Protein AF-A0A7V2TW57-F1 (afdb_monomer_lite)

Sequence (252 aa):
REHRLTWAKIQSACLDAAKNVLTVAGACAAAGVVVGSITMTGIGFKLFSLVMGFSGGVLLIALLFTMAAATIMGMGVPTTAAYIIVAITCAPMLIDFGVSPLGAHMFVFYFAILSAITPPVALAAFAASGLAKESPMKIGWTAVGLAASTYIVPFAFVYNAGLLGSGPLAQILQVTLTAVVGITAIAAAWTAFLFAPLGGTARALLAVGGLLVIVPEVYTDVMGLVLLGFVGWGNWRARRKALPPGAGASAG

Foldseek 3Di:
DVPDDDPVNVVVVVVVVVVVVVVLVVLVVVLVVVLVVCVVVVVLVVVLVVLCVVCVLPLVSSLVVLLVVLLVQLADDPLSSSLSVSLSRFLVSNVVSVFDSVLSSLLSSLSSVLSCLAPPRVVVLVVCCVVVVDDSVVSSVVSCLLCVLSNCVSVLVRQDVLCVVPDDPVSVVQLVVLLVQLSLLQNCLSVCDDLHRHDPVLSVLSNCLSNLSSRDDPVSVVVSVVSSVVSVVVRVVVNVVPDPPPPPPPPD

pLDDT: mean 84.47, std 10.01, range [37.72, 94.81]

Secondary structure (DSSP, 8-state):
-TT---HHHHHHHHHHHHHHHHHHHHHHHHHHHHHHHHHHHTHHHHHHHHHHHHHTT-HHHHHHHHHHHHHHHTTTS-HHHHHHHHHHHTHHHHHHTT--HHHHHHHHHHHHHHTTTSTTT-HHHHHHHHHHTS-HHHHHHHHHHHTGGGGTHHHHHHH-GGGGT-S-HHHHHHHHHHHHHHHHHHHHHHHTBSSSBPPHHHHHHHHHHHHHTTS--HHHHHHHHHHHHHHHHHHHHHHHHHS-TTTTS---

Structure (mmCIF, N/CA/C/O backbone):
data_AF-A0A7V2TW57-F1
#
_entry.id   AF-A0A7V2TW57-F1
#
loop_
_atom_site.group_PDB
_atom_site.id
_atom_site.type_symbol
_atom_site.label_atom_id
_atom_site.label_alt_id
_atom_site.label_comp_id
_atom_site.label_asym_id
_atom_site.label_entity_id
_atom_site.label_seq_id
_atom_site.pdbx_PDB_ins_code
_atom_site.Cartn_x
_atom_site.Cartn_y
_atom_site.Cartn_z
_atom_site.occupancy
_atom_site.B_iso_or_equiv
_atom_site.auth_seq_id
_atom_site.auth_comp_id
_atom_site.auth_asym_id
_atom_site.auth_atom_id
_atom_site.pdbx_PDB_model_num
ATOM 1 N N . ARG A 1 1 ? 25.795 -26.855 -11.778 1.00 52.94 1 ARG A N 1
ATOM 2 C CA . ARG A 1 1 ? 27.112 -26.291 -11.363 1.00 52.94 1 ARG A CA 1
ATOM 3 C C . ARG A 1 1 ? 27.122 -24.757 -11.379 1.00 52.94 1 ARG A C 1
ATOM 5 O O . ARG A 1 1 ? 27.830 -24.185 -10.563 1.00 52.94 1 ARG A O 1
ATOM 12 N N . GLU A 1 2 ? 26.316 -24.097 -12.213 1.00 58.59 2 GLU A N 1
ATOM 13 C CA . GLU A 1 2 ? 26.306 -22.630 -12.367 1.00 58.59 2 GLU A CA 1
ATOM 14 C C . GLU A 1 2 ? 25.708 -21.845 -11.186 1.00 58.59 2 GLU A C 1
ATOM 16 O O . GLU A 1 2 ? 26.105 -20.709 -10.961 1.00 58.59 2 GLU A O 1
ATOM 21 N N . HIS A 1 3 ? 24.854 -22.447 -10.354 1.00 68.62 3 HIS A N 1
ATOM 22 C CA . HIS A 1 3 ? 24.244 -21.771 -9.193 1.00 68.62 3 HIS A CA 1
ATOM 23 C C . HIS A 1 3 ? 25.032 -21.901 -7.875 1.00 68.62 3 HIS A C 1
ATOM 25 O O . HIS A 1 3 ? 24.528 -21.530 -6.820 1.00 68.62 3 HIS A O 1
ATOM 31 N N . ARG A 1 4 ? 26.264 -22.436 -7.890 1.00 80.12 4 ARG A N 1
ATOM 32 C CA . ARG A 1 4 ? 27.081 -22.526 -6.666 1.00 80.12 4 ARG A CA 1
ATOM 33 C C . ARG A 1 4 ? 27.678 -21.158 -6.319 1.00 80.12 4 ARG A C 1
ATOM 35 O O . ARG A 1 4 ? 28.318 -20.540 -7.170 1.00 80.12 4 ARG A O 1
ATOM 42 N N . LEU A 1 5 ? 27.483 -20.719 -5.074 1.00 80.94 5 LEU A N 1
ATOM 43 C CA . LEU A 1 5 ? 28.147 -19.556 -4.476 1.00 80.94 5 LEU A CA 1
ATOM 44 C C . LEU A 1 5 ? 29.636 -19.873 -4.283 1.00 80.94 5 LEU A C 1
ATOM 46 O O . LEU A 1 5 ? 30.048 -20.437 -3.275 1.00 80.94 5 LEU A O 1
ATOM 50 N N . THR A 1 6 ? 30.443 -19.568 -5.294 1.00 90.69 6 THR A N 1
ATOM 51 C CA . THR A 1 6 ? 31.906 -19.571 -5.199 1.00 90.69 6 THR A CA 1
ATOM 52 C C . THR A 1 6 ? 32.405 -18.272 -4.574 1.00 90.69 6 THR A C 1
ATOM 54 O O . THR A 1 6 ? 31.773 -17.227 -4.712 1.00 90.69 6 THR A O 1
ATOM 57 N N . TRP A 1 7 ? 33.582 -18.310 -3.944 1.00 89.88 7 TRP A N 1
ATOM 58 C CA . TRP A 1 7 ? 34.213 -17.134 -3.330 1.00 89.88 7 TRP A CA 1
ATOM 59 C C . TRP A 1 7 ? 34.331 -15.938 -4.291 1.00 89.88 7 TRP A C 1
ATOM 61 O O . TRP A 1 7 ? 33.990 -14.817 -3.931 1.00 89.88 7 TRP A O 1
ATOM 71 N N . ALA A 1 8 ? 34.683 -16.190 -5.555 1.00 88.00 8 ALA A N 1
ATOM 72 C CA . ALA A 1 8 ? 34.735 -15.158 -6.591 1.00 88.00 8 ALA A CA 1
ATOM 73 C C . ALA A 1 8 ? 33.372 -14.482 -6.853 1.00 88.00 8 ALA A C 1
ATOM 75 O O . ALA A 1 8 ? 33.321 -13.278 -7.089 1.00 88.00 8 ALA A O 1
ATOM 76 N N . LYS A 1 9 ? 32.259 -15.227 -6.766 1.00 88.50 9 LYS A N 1
ATOM 77 C CA . LYS A 1 9 ? 30.903 -14.669 -6.914 1.00 88.50 9 LYS A CA 1
ATOM 78 C C . LYS A 1 9 ? 30.471 -13.857 -5.697 1.00 88.50 9 LYS A C 1
ATOM 80 O O . LYS A 1 9 ? 29.730 -12.893 -5.840 1.00 88.50 9 LYS A O 1
ATOM 85 N N . ILE A 1 10 ? 30.931 -14.242 -4.507 1.00 90.75 10 ILE A N 1
ATOM 86 C CA . ILE A 1 10 ? 30.709 -13.461 -3.285 1.00 90.75 10 ILE A CA 1
ATOM 87 C C . ILE A 1 10 ? 31.451 -12.126 -3.399 1.00 90.75 10 ILE A C 1
ATOM 89 O O . ILE A 1 10 ? 30.855 -11.077 -3.178 1.00 90.75 10 ILE A O 1
ATOM 93 N N . GLN A 1 11 ? 32.714 -12.146 -3.835 1.00 91.81 11 GLN A N 1
ATOM 94 C CA . GLN A 1 11 ? 33.495 -10.927 -4.060 1.00 91.81 11 GLN A CA 1
ATOM 95 C C . GLN A 1 11 ? 32.860 -10.014 -5.119 1.00 91.81 11 GLN A C 1
ATOM 97 O O . GLN A 1 11 ? 32.745 -8.810 -4.886 1.00 91.81 11 GLN A O 1
ATOM 102 N N . SER A 1 12 ? 32.398 -10.563 -6.249 1.00 91.00 12 SER A N 1
ATOM 103 C CA . SER A 1 12 ? 31.707 -9.762 -7.269 1.00 91.00 12 SER A CA 1
ATOM 104 C C . SER A 1 12 ? 30.392 -9.180 -6.745 1.00 91.00 12 SER A C 1
ATOM 106 O O . SER A 1 12 ? 30.122 -8.004 -6.964 1.00 91.00 12 SER A O 1
ATOM 108 N N . ALA A 1 13 ? 29.613 -9.955 -5.984 1.00 90.69 13 ALA A N 1
ATOM 109 C CA . ALA A 1 13 ? 28.375 -9.473 -5.375 1.00 90.69 13 ALA A CA 1
ATOM 110 C C . ALA A 1 13 ? 28.621 -8.334 -4.370 1.00 90.69 13 ALA A C 1
ATOM 112 O O . ALA A 1 13 ? 27.868 -7.363 -4.357 1.00 90.69 13 ALA A O 1
ATOM 113 N N . CYS A 1 14 ? 29.689 -8.402 -3.564 1.00 91.94 14 CYS A N 1
ATOM 114 C CA . CYS A 1 14 ? 30.083 -7.301 -2.679 1.00 91.94 14 CYS A CA 1
ATOM 115 C C . CYS A 1 14 ? 30.466 -6.039 -3.464 1.00 91.94 14 CYS A C 1
ATOM 117 O O . CYS A 1 14 ? 30.097 -4.934 -3.066 1.00 91.94 14 CYS A O 1
ATOM 119 N N . LEU A 1 15 ? 31.176 -6.192 -4.586 1.00 93.12 15 LEU A N 1
ATOM 120 C CA . LEU A 1 15 ? 31.535 -5.069 -5.452 1.00 93.12 15 LEU A CA 1
ATOM 121 C C . LEU A 1 15 ? 30.285 -4.411 -6.060 1.00 93.12 15 LEU A C 1
ATOM 123 O O . LEU A 1 15 ? 30.176 -3.186 -6.081 1.00 93.12 15 LEU A O 1
ATOM 127 N N . ASP A 1 16 ? 29.328 -5.211 -6.524 1.00 89.94 16 ASP A N 1
ATOM 128 C CA . ASP A 1 16 ? 28.077 -4.705 -7.092 1.00 89.94 16 ASP A CA 1
ATOM 129 C C . ASP A 1 16 ? 27.186 -4.060 -6.023 1.00 89.94 16 ASP A C 1
ATOM 131 O O . ASP A 1 16 ? 26.596 -3.006 -6.264 1.00 89.94 16 ASP A O 1
ATOM 135 N N . ALA A 1 17 ? 27.157 -4.615 -4.808 1.00 88.31 17 ALA A N 1
ATOM 136 C CA . ALA A 1 17 ? 26.510 -3.979 -3.665 1.00 88.31 17 ALA A CA 1
ATOM 137 C C . ALA A 1 17 ? 27.129 -2.604 -3.363 1.00 88.31 17 ALA A C 1
ATOM 139 O O . ALA A 1 17 ? 26.393 -1.629 -3.220 1.00 88.31 17 ALA A O 1
ATOM 140 N N . ALA A 1 18 ? 28.463 -2.495 -3.343 1.00 90.56 18 ALA A N 1
ATOM 141 C CA . ALA A 1 18 ? 29.152 -1.222 -3.127 1.00 90.56 18 ALA A CA 1
ATOM 142 C C . ALA A 1 18 ? 28.801 -0.181 -4.207 1.00 90.56 18 ALA A C 1
ATOM 144 O O . ALA A 1 18 ? 28.556 0.980 -3.883 1.00 90.56 18 ALA A O 1
ATOM 145 N N . LYS A 1 19 ? 28.696 -0.593 -5.478 1.00 87.12 19 LYS A N 1
ATOM 146 C CA . LYS A 1 19 ? 28.258 0.293 -6.572 1.00 87.12 19 LYS A CA 1
ATOM 147 C C . LYS A 1 19 ? 26.808 0.750 -6.399 1.00 87.12 19 LYS A C 1
ATOM 149 O O . LYS A 1 19 ? 26.529 1.933 -6.559 1.00 87.12 19 LYS A O 1
ATOM 154 N N . ASN A 1 20 ? 25.901 -0.153 -6.026 1.00 82.94 20 ASN A N 1
ATOM 155 C CA . ASN A 1 20 ? 24.494 0.186 -5.796 1.00 82.94 20 ASN A CA 1
ATOM 156 C C . ASN A 1 20 ? 24.315 1.157 -4.617 1.00 82.94 20 ASN A C 1
ATOM 158 O O . ASN A 1 20 ? 23.454 2.037 -4.667 1.00 82.94 20 ASN A O 1
ATOM 162 N N . VAL A 1 21 ? 25.155 1.050 -3.580 1.00 89.06 21 VAL A N 1
ATOM 163 C CA . VAL A 1 21 ? 25.156 1.988 -2.445 1.00 89.06 21 VAL A CA 1
ATOM 164 C C . VAL A 1 21 ? 25.471 3.418 -2.890 1.00 89.06 21 VAL A C 1
ATOM 166 O O . VAL A 1 21 ? 24.874 4.345 -2.348 1.00 89.06 21 VAL A O 1
ATOM 169 N N . LEU A 1 22 ? 26.326 3.628 -3.898 1.00 87.56 22 LEU A N 1
ATOM 170 C CA . LEU A 1 22 ? 26.642 4.977 -4.394 1.00 87.56 22 LEU A CA 1
ATOM 171 C C . LEU A 1 22 ? 25.398 5.702 -4.929 1.00 87.56 22 LEU A C 1
ATOM 173 O O . LEU A 1 22 ? 25.223 6.893 -4.672 1.00 87.56 22 LEU A O 1
ATOM 177 N N . THR A 1 23 ? 24.499 4.987 -5.612 1.00 80.62 23 THR A N 1
ATOM 178 C CA . THR A 1 23 ? 23.224 5.551 -6.086 1.00 80.62 23 THR A CA 1
ATOM 179 C C . THR A 1 23 ? 22.336 5.985 -4.920 1.00 80.62 23 THR A C 1
ATOM 181 O O . THR A 1 23 ? 21.737 7.059 -4.965 1.00 80.62 23 THR A O 1
ATOM 184 N N . VAL A 1 24 ? 22.279 5.183 -3.852 1.00 82.25 24 VAL A N 1
ATOM 185 C CA . VAL A 1 24 ? 21.512 5.516 -2.641 1.00 82.25 24 VAL A CA 1
ATOM 186 C C . VAL A 1 24 ? 22.138 6.698 -1.905 1.00 82.25 24 VAL A C 1
ATOM 188 O O . VAL A 1 24 ? 21.426 7.619 -1.517 1.00 82.25 24 VAL A O 1
ATOM 191 N N . ALA A 1 25 ? 23.465 6.718 -1.768 1.00 86.81 25 ALA A N 1
ATOM 192 C CA . ALA A 1 25 ? 24.196 7.799 -1.115 1.00 86.81 25 ALA A CA 1
ATOM 193 C C . ALA A 1 25 ? 23.969 9.147 -1.817 1.00 86.81 25 ALA A C 1
ATOM 195 O O . ALA A 1 25 ? 23.687 10.142 -1.150 1.00 86.81 25 ALA A O 1
ATOM 196 N N . GLY A 1 26 ? 24.015 9.174 -3.154 1.00 84.88 26 GLY A N 1
ATOM 197 C CA . GLY A 1 26 ? 23.711 10.375 -3.936 1.00 84.88 26 GLY A CA 1
ATOM 198 C C . GLY A 1 26 ? 22.276 10.868 -3.731 1.00 84.88 26 GLY A C 1
ATOM 199 O O . GLY A 1 26 ? 22.059 12.061 -3.510 1.00 84.88 26 GLY A O 1
ATOM 200 N N . ALA A 1 27 ? 21.299 9.954 -3.726 1.00 81.62 27 ALA A N 1
ATOM 201 C CA . ALA A 1 27 ? 19.904 10.297 -3.455 1.00 81.62 27 ALA A CA 1
ATOM 202 C C . ALA A 1 27 ? 19.710 10.846 -2.029 1.00 81.62 27 ALA A C 1
ATOM 204 O O . ALA A 1 27 ? 19.046 11.866 -1.860 1.00 81.62 27 ALA A O 1
ATOM 205 N N . CYS A 1 28 ? 20.335 10.235 -1.016 1.00 82.62 28 CYS A N 1
ATOM 206 C CA . CYS A 1 28 ? 20.295 10.717 0.368 1.00 82.62 28 CYS A CA 1
ATOM 207 C C . CYS A 1 28 ? 20.951 12.100 0.528 1.00 82.62 28 CYS A C 1
ATOM 209 O O . CYS A 1 28 ? 20.423 12.945 1.250 1.00 82.62 28 CYS A O 1
ATOM 211 N N . ALA A 1 29 ? 22.070 12.356 -0.157 1.00 85.94 29 ALA A N 1
ATOM 212 C CA . ALA A 1 29 ? 22.740 13.656 -0.126 1.00 85.94 29 ALA A CA 1
ATOM 213 C C . ALA A 1 29 ? 21.852 14.766 -0.716 1.00 85.94 29 ALA A C 1
ATOM 215 O O . ALA A 1 29 ? 21.660 15.805 -0.085 1.00 85.94 29 ALA A O 1
ATOM 216 N N . ALA A 1 30 ? 21.247 14.523 -1.885 1.00 82.94 30 ALA A N 1
ATOM 217 C CA . ALA A 1 30 ? 20.290 15.452 -2.490 1.00 82.94 30 ALA A CA 1
ATOM 218 C C . ALA A 1 30 ? 19.049 15.653 -1.601 1.00 82.94 30 ALA A C 1
ATOM 220 O O . ALA A 1 30 ? 18.574 16.776 -1.424 1.00 82.94 30 ALA A O 1
ATOM 221 N N . ALA A 1 31 ? 18.560 14.577 -0.984 1.00 76.94 31 ALA A N 1
ATOM 222 C CA . ALA A 1 31 ? 17.420 14.618 -0.080 1.00 76.94 31 ALA A CA 1
ATOM 223 C C . ALA A 1 31 ? 17.669 15.483 1.156 1.00 76.94 31 ALA A C 1
ATOM 225 O O . ALA A 1 31 ? 16.782 16.237 1.543 1.00 76.94 31 ALA A O 1
ATOM 226 N N . GLY A 1 32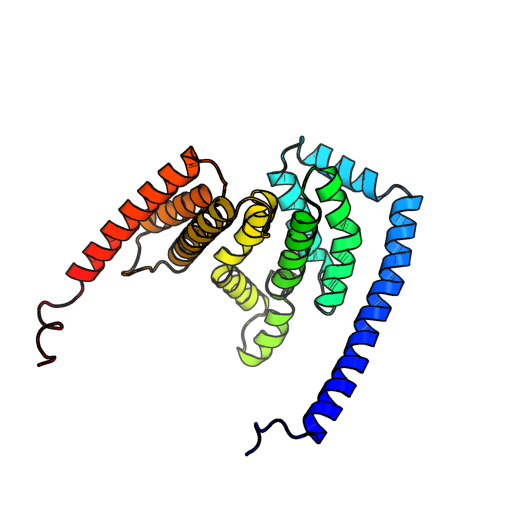 ? 18.872 15.443 1.736 1.00 79.44 32 GLY A N 1
ATOM 227 C CA . GLY A 1 32 ? 19.235 16.308 2.861 1.00 79.44 32 GLY A CA 1
ATOM 228 C C . GLY A 1 32 ? 19.099 17.799 2.532 1.00 79.44 32 GLY A C 1
ATOM 229 O O . GLY A 1 32 ? 18.560 18.559 3.336 1.00 79.44 32 GLY A O 1
ATOM 230 N N . VAL A 1 33 ? 19.504 18.212 1.325 1.00 86.12 33 VAL A N 1
ATOM 231 C CA . VAL A 1 33 ? 19.362 19.605 0.855 1.00 86.12 33 VAL A CA 1
ATOM 232 C C . VAL A 1 33 ? 17.890 19.991 0.705 1.00 86.12 33 VAL A C 1
ATOM 234 O O . VAL A 1 33 ? 17.487 21.085 1.109 1.00 86.12 33 VAL A O 1
ATOM 237 N N . VAL A 1 34 ? 17.071 19.089 0.159 1.00 80.44 34 VAL A N 1
ATOM 238 C CA . VAL A 1 34 ? 15.630 19.317 -0.011 1.00 80.44 34 VAL A CA 1
ATOM 239 C C . VAL A 1 34 ? 14.927 19.400 1.345 1.00 80.44 34 VAL A C 1
ATOM 241 O O . VAL A 1 34 ? 14.187 20.353 1.568 1.00 80.44 34 VAL A O 1
ATOM 244 N N . VAL A 1 35 ? 15.201 18.480 2.277 1.00 76.06 35 VAL A N 1
ATOM 245 C CA . VAL A 1 35 ? 14.659 18.521 3.650 1.00 76.06 35 VAL A CA 1
ATOM 246 C C . VAL A 1 35 ? 15.057 19.817 4.342 1.00 76.06 35 VAL A C 1
ATOM 248 O O . VAL A 1 35 ? 14.195 20.499 4.890 1.00 76.06 35 VAL A O 1
ATOM 251 N N . GLY A 1 36 ? 16.337 20.199 4.272 1.00 80.12 36 GLY A N 1
ATOM 252 C CA . GLY A 1 36 ? 16.816 21.458 4.840 1.00 80.12 36 GLY A CA 1
ATOM 253 C C . GLY A 1 36 ? 16.074 22.663 4.258 1.00 80.12 36 GLY A C 1
ATOM 254 O O . GLY A 1 36 ? 15.626 23.533 5.001 1.00 80.12 36 GLY A O 1
ATOM 255 N N . SER A 1 37 ? 15.851 22.676 2.942 1.00 82.75 37 SER A N 1
ATOM 256 C CA . SER A 1 37 ? 15.091 23.734 2.271 1.00 82.75 37 SER A CA 1
ATOM 257 C C . SER A 1 37 ? 13.620 23.754 2.700 1.00 82.75 37 SER A C 1
ATOM 259 O O . SER A 1 37 ? 13.090 24.824 2.989 1.00 82.75 37 SER A O 1
ATOM 261 N N . ILE A 1 38 ? 12.950 22.601 2.795 1.00 77.06 38 ILE A N 1
ATOM 262 C CA . ILE A 1 38 ? 11.547 22.488 3.234 1.00 77.06 38 ILE A CA 1
ATOM 263 C C . ILE A 1 38 ? 11.381 22.997 4.669 1.00 77.06 38 ILE A C 1
ATOM 265 O O . ILE A 1 38 ? 10.457 23.769 4.936 1.00 77.06 38 ILE A O 1
ATOM 269 N N . THR A 1 39 ? 12.286 22.607 5.567 1.00 76.38 39 THR A N 1
ATOM 270 C CA . THR A 1 39 ? 12.272 23.036 6.970 1.00 76.38 39 THR A CA 1
ATOM 271 C C . THR A 1 39 ? 12.503 24.541 7.088 1.00 76.38 39 THR A C 1
ATOM 273 O O . THR A 1 39 ? 11.743 25.219 7.774 1.00 76.38 39 THR A O 1
ATOM 276 N N . MET A 1 40 ? 13.488 25.092 6.370 1.00 83.69 40 MET A N 1
ATOM 277 C CA . MET A 1 40 ? 13.803 26.529 6.416 1.00 83.69 40 MET A CA 1
ATOM 278 C C . MET A 1 40 ? 12.728 27.408 5.759 1.00 83.69 40 MET A C 1
ATOM 280 O O . MET A 1 40 ? 12.504 28.534 6.192 1.00 83.69 40 MET A O 1
ATOM 284 N N . THR A 1 41 ? 12.058 26.916 4.714 1.00 85.25 41 THR A N 1
ATOM 285 C CA . THR A 1 41 ? 11.011 27.665 3.986 1.00 85.25 41 THR A CA 1
ATOM 286 C C . THR A 1 41 ? 9.613 27.510 4.589 1.00 85.25 41 THR A C 1
ATOM 288 O O . THR A 1 41 ? 8.696 28.238 4.201 1.00 85.25 41 THR A O 1
ATOM 291 N N . GLY A 1 42 ? 9.415 26.550 5.499 1.00 75.31 42 GLY A N 1
ATOM 292 C CA . GLY A 1 42 ? 8.106 26.231 6.076 1.00 75.31 42 GLY A CA 1
ATOM 293 C C . GLY A 1 42 ? 7.120 25.607 5.081 1.00 75.31 42 GLY A C 1
ATOM 294 O O . GLY A 1 42 ? 5.919 25.552 5.352 1.00 75.31 42 GLY A O 1
ATOM 295 N N . ILE A 1 43 ? 7.592 25.132 3.921 1.00 78.38 43 ILE A N 1
ATOM 296 C CA . ILE A 1 43 ? 6.735 24.506 2.900 1.00 78.38 43 ILE A CA 1
ATOM 297 C C . ILE A 1 43 ? 6.051 23.248 3.452 1.00 78.38 43 ILE A C 1
ATOM 299 O O . ILE A 1 43 ? 4.890 23.012 3.131 1.00 78.38 43 ILE A O 1
ATOM 303 N N . GLY A 1 44 ? 6.717 22.484 4.326 1.00 69.06 44 GLY A N 1
ATOM 304 C CA . GLY A 1 44 ? 6.136 21.291 4.955 1.00 69.06 44 GLY A CA 1
ATOM 305 C C . GLY A 1 44 ? 4.858 21.612 5.736 1.00 69.06 44 GLY A C 1
ATOM 306 O O . GLY A 1 44 ? 3.820 20.995 5.507 1.00 69.06 44 GLY A O 1
ATOM 307 N N . PHE A 1 45 ? 4.893 22.676 6.545 1.00 71.75 45 PHE A N 1
ATOM 308 C CA . PHE A 1 45 ? 3.725 23.162 7.283 1.00 71.75 45 PHE A CA 1
ATOM 309 C C . PHE A 1 45 ? 2.610 23.671 6.355 1.00 71.75 45 PHE A C 1
ATOM 311 O O . PHE A 1 45 ? 1.427 23.471 6.631 1.00 71.75 45 PHE A O 1
ATOM 318 N N . LYS A 1 46 ? 2.959 24.295 5.219 1.00 82.06 46 LYS A N 1
ATOM 319 C CA . LYS A 1 46 ? 1.970 24.716 4.210 1.00 82.06 46 LYS A CA 1
ATOM 320 C C . LYS A 1 46 ? 1.298 23.528 3.527 1.00 82.06 46 LYS A C 1
ATOM 322 O O . LYS A 1 46 ? 0.087 23.560 3.341 1.00 82.06 46 LYS A O 1
ATOM 327 N N . LEU A 1 47 ? 2.057 22.490 3.172 1.00 78.50 47 LEU A N 1
ATOM 328 C CA . LEU A 1 47 ? 1.514 21.257 2.597 1.00 78.50 47 LEU A CA 1
ATOM 329 C C . LEU A 1 47 ? 0.591 20.546 3.591 1.00 78.50 47 LEU A C 1
ATOM 331 O O . LEU A 1 47 ? -0.512 20.156 3.218 1.00 78.50 47 LEU A O 1
ATOM 335 N N . PHE A 1 48 ? 0.999 20.455 4.858 1.00 77.94 48 PHE A N 1
ATOM 336 C CA . PHE A 1 48 ? 0.151 19.966 5.943 1.00 77.94 48 PHE A CA 1
ATOM 337 C C . PHE A 1 48 ? -1.137 20.782 6.085 1.00 77.94 48 PHE A C 1
ATOM 339 O O . PHE A 1 48 ? -2.220 20.210 6.067 1.00 77.94 48 PHE A O 1
ATOM 346 N N . SER A 1 49 ? -1.040 22.113 6.141 1.00 81.06 49 SER A N 1
ATOM 347 C CA . SER A 1 49 ? -2.204 23.004 6.262 1.00 81.06 49 SER A CA 1
ATOM 348 C C . SER A 1 49 ? -3.153 22.883 5.069 1.00 81.06 49 SER A C 1
ATOM 350 O O . SER A 1 49 ? -4.369 22.916 5.234 1.00 81.06 49 SER A O 1
ATOM 352 N N . LEU A 1 50 ? -2.609 22.711 3.862 1.00 84.81 50 LEU A N 1
ATOM 353 C CA . LEU A 1 50 ? -3.382 22.511 2.642 1.00 84.81 50 LEU A CA 1
ATOM 354 C C . LEU A 1 50 ? -4.131 21.178 2.687 1.00 84.81 50 LEU A C 1
ATOM 356 O O . LEU A 1 50 ? -5.336 21.142 2.446 1.00 84.81 50 LEU A O 1
ATOM 360 N N . VAL A 1 51 ? -3.447 20.092 3.053 1.00 84.62 51 VAL A N 1
ATOM 361 C CA . VAL A 1 51 ? -4.080 18.777 3.196 1.00 84.62 51 VAL A CA 1
ATOM 36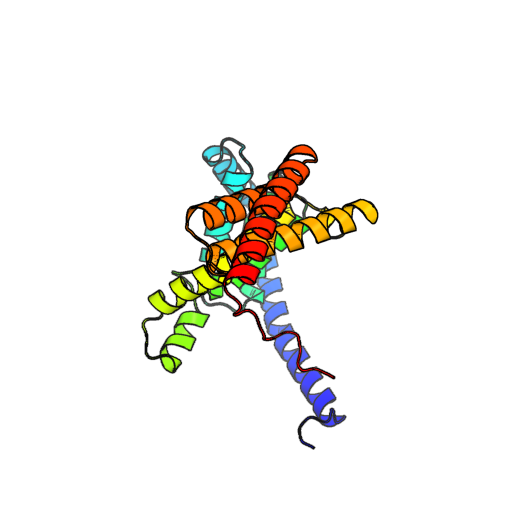2 C C . VAL A 1 51 ? -5.087 18.777 4.339 1.00 84.62 51 VAL A C 1
ATOM 364 O O . VAL A 1 51 ? -6.177 18.253 4.160 1.00 84.62 51 VAL A O 1
ATOM 367 N N . MET A 1 52 ? -4.799 19.406 5.477 1.00 83.25 52 MET A N 1
ATOM 368 C CA . MET A 1 52 ? -5.749 19.576 6.580 1.00 83.25 52 MET A CA 1
ATOM 369 C C . MET A 1 52 ? -6.987 20.365 6.142 1.00 83.25 52 MET A C 1
ATOM 371 O O . MET A 1 52 ? -8.106 19.934 6.413 1.00 83.25 52 MET A O 1
ATOM 375 N N . GLY A 1 53 ? -6.798 21.465 5.410 1.00 85.00 53 GLY A N 1
ATOM 376 C CA . GLY A 1 53 ? -7.884 22.284 4.878 1.00 85.00 53 GLY A CA 1
ATOM 377 C C . GLY A 1 53 ? -8.771 21.527 3.889 1.00 85.00 53 GLY A C 1
ATOM 378 O O . GLY A 1 53 ? -9.991 21.565 4.015 1.00 85.00 53 GLY A O 1
ATOM 379 N N . PHE A 1 54 ? -8.179 20.787 2.945 1.00 85.75 54 PHE A N 1
ATOM 380 C CA . PHE A 1 54 ? -8.939 19.997 1.966 1.00 85.75 54 PHE A CA 1
ATOM 381 C C . PHE A 1 54 ? -9.517 18.696 2.533 1.00 85.75 54 PHE A C 1
ATOM 383 O O . PHE A 1 54 ? -10.558 18.240 2.068 1.00 85.75 54 PHE A O 1
ATOM 390 N N . SER A 1 55 ? -8.860 18.082 3.518 1.00 86.25 55 SER A N 1
ATOM 391 C CA . SER A 1 55 ? -9.353 16.866 4.180 1.00 86.25 55 SER A CA 1
ATOM 392 C C . SER A 1 55 ? -10.405 17.148 5.247 1.00 86.25 55 SER A C 1
ATOM 394 O O . SER A 1 55 ? -11.066 16.214 5.696 1.00 86.25 55 SER A O 1
ATOM 396 N N . GLY A 1 56 ? -10.542 18.400 5.697 1.00 84.06 56 GLY A N 1
ATOM 397 C CA . GLY A 1 56 ? -11.407 18.754 6.823 1.00 84.06 56 GLY A CA 1
ATOM 398 C C . GLY A 1 56 ? -11.013 18.047 8.125 1.00 84.06 56 GLY A C 1
ATOM 399 O O . GLY A 1 56 ? -11.870 17.807 8.970 1.00 84.06 56 GLY A O 1
ATOM 400 N N . GLY A 1 57 ? -9.743 17.644 8.262 1.00 81.94 57 GLY A N 1
ATOM 401 C CA . GLY A 1 57 ? -9.250 16.849 9.393 1.00 81.94 57 GLY A CA 1
ATOM 402 C C . GLY A 1 57 ? -9.497 15.337 9.280 1.00 81.94 57 GLY A C 1
ATOM 403 O O . GLY A 1 57 ? -9.122 14.589 10.182 1.00 81.94 57 GLY A O 1
ATOM 404 N N . VAL A 1 58 ? -10.092 14.849 8.186 1.00 88.81 58 VAL A N 1
ATOM 405 C CA . VAL A 1 58 ? -10.341 13.414 7.992 1.00 88.81 58 VAL A CA 1
ATOM 406 C C . VAL A 1 58 ? -9.070 12.715 7.503 1.00 88.81 58 VAL A C 1
ATOM 408 O O . VAL A 1 58 ? -8.671 12.860 6.345 1.00 88.81 58 VAL A O 1
ATOM 411 N N . 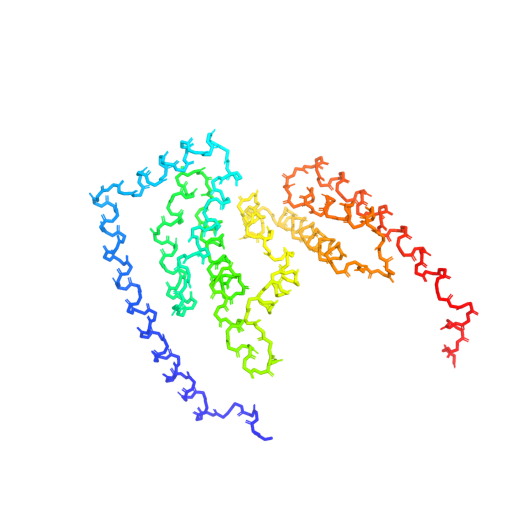LEU A 1 59 ? -8.474 11.881 8.364 1.00 88.88 59 LEU A N 1
ATOM 412 C CA . LEU A 1 59 ? -7.236 11.144 8.068 1.00 88.88 59 LEU A CA 1
ATOM 413 C C . LEU A 1 59 ? -7.320 10.330 6.768 1.00 88.88 59 LEU A C 1
ATOM 415 O O . LEU A 1 59 ? -6.378 10.338 5.984 1.00 88.88 59 LEU A O 1
ATOM 419 N N . LEU A 1 60 ? -8.452 9.674 6.491 1.00 89.62 60 LEU A N 1
ATOM 420 C CA . LEU A 1 60 ? -8.618 8.883 5.267 1.00 89.62 60 LEU A CA 1
ATOM 421 C C . LEU A 1 60 ? -8.435 9.735 4.001 1.00 89.62 60 LEU A C 1
ATOM 423 O O . LEU A 1 60 ? -7.791 9.299 3.051 1.00 89.62 60 LEU A O 1
ATOM 427 N N . ILE A 1 61 ? -8.968 10.959 3.996 1.00 90.06 61 ILE A N 1
ATOM 428 C CA . ILE A 1 61 ? -8.846 11.872 2.856 1.00 90.06 61 ILE A CA 1
ATOM 429 C C . ILE A 1 61 ? -7.395 12.345 2.719 1.00 90.06 61 ILE A C 1
ATOM 431 O O . ILE A 1 61 ? -6.865 12.373 1.608 1.00 90.06 61 ILE A O 1
ATOM 435 N N . ALA A 1 62 ? -6.727 12.645 3.838 1.00 91.19 62 ALA A N 1
ATOM 436 C CA . ALA A 1 62 ? -5.304 12.974 3.837 1.00 91.19 62 ALA A CA 1
ATOM 437 C C . ALA A 1 62 ? -4.464 11.835 3.232 1.00 91.19 62 ALA A C 1
ATOM 439 O O . ALA A 1 62 ? -3.665 12.078 2.330 1.00 91.19 62 ALA A O 1
ATOM 440 N N . LEU A 1 63 ? -4.720 10.584 3.632 1.00 92.44 63 LEU A N 1
ATOM 441 C CA . LEU A 1 63 ? -4.051 9.404 3.080 1.00 92.44 63 LEU A CA 1
ATOM 442 C C . LEU A 1 63 ? -4.308 9.226 1.579 1.00 92.44 63 LEU A C 1
ATOM 444 O O . LEU A 1 63 ? -3.382 8.876 0.852 1.00 92.44 63 LEU A O 1
ATOM 448 N N . LEU A 1 64 ? -5.519 9.500 1.088 1.00 92.69 64 LEU A N 1
ATOM 449 C CA . LEU A 1 64 ? -5.823 9.442 -0.348 1.00 92.69 64 LEU A CA 1
ATOM 450 C C . LEU A 1 64 ? -5.051 10.503 -1.145 1.00 92.69 64 LEU A C 1
ATOM 452 O O . LEU A 1 64 ? -4.490 10.192 -2.199 1.00 92.69 64 LEU A O 1
ATOM 456 N N . PHE A 1 65 ? -4.959 11.734 -0.633 1.00 90.44 65 PHE A N 1
ATOM 457 C CA . PHE A 1 65 ? -4.126 12.766 -1.254 1.00 90.44 65 PHE A CA 1
ATOM 458 C C . PHE A 1 65 ? -2.647 12.385 -1.230 1.00 90.44 65 PHE A C 1
ATOM 460 O O . PHE A 1 65 ? -1.965 12.513 -2.249 1.00 90.44 65 PHE A O 1
ATOM 467 N N . THR A 1 66 ? -2.155 11.856 -0.109 1.00 91.12 66 THR A N 1
ATOM 468 C CA . THR A 1 66 ? -0.773 11.386 0.000 1.00 91.12 66 THR A CA 1
ATOM 469 C C . THR A 1 66 ? -0.494 10.206 -0.928 1.00 91.12 66 THR A C 1
ATOM 471 O O . THR A 1 66 ? 0.562 10.173 -1.550 1.00 91.12 66 THR A O 1
ATOM 474 N N . MET A 1 67 ? -1.430 9.270 -1.086 1.00 92.31 67 MET A N 1
ATOM 475 C CA . MET A 1 67 ? -1.329 8.158 -2.035 1.00 92.31 67 MET A CA 1
ATOM 476 C C . MET A 1 67 ? -1.177 8.673 -3.469 1.00 92.31 67 MET A C 1
ATOM 478 O O . MET A 1 67 ? -0.280 8.228 -4.190 1.00 92.31 67 MET A O 1
ATOM 482 N N . ALA A 1 68 ? -2.025 9.617 -3.888 1.00 89.75 68 ALA A N 1
ATOM 483 C CA . ALA A 1 68 ? -1.944 10.210 -5.221 1.00 89.75 68 ALA A CA 1
ATOM 484 C C . ALA A 1 68 ? -0.607 10.941 -5.421 1.00 89.75 68 ALA A C 1
ATOM 486 O O . ALA A 1 68 ? 0.086 10.713 -6.414 1.00 89.75 68 ALA A O 1
ATOM 487 N N . ALA A 1 69 ? -0.207 11.754 -4.441 1.00 88.19 69 ALA A N 1
ATOM 488 C CA . ALA A 1 69 ? 1.049 12.492 -4.458 1.00 88.19 69 ALA A CA 1
ATOM 489 C C . ALA A 1 69 ? 2.268 11.554 -4.531 1.00 88.19 69 ALA A C 1
ATOM 491 O O . ALA A 1 69 ? 3.139 11.755 -5.373 1.00 88.19 69 ALA A O 1
ATOM 492 N N . ALA A 1 70 ? 2.308 10.500 -3.712 1.00 88.62 70 ALA A N 1
ATOM 493 C CA . ALA A 1 70 ? 3.395 9.523 -3.693 1.00 88.62 70 ALA A CA 1
ATOM 494 C C . ALA A 1 70 ? 3.464 8.702 -4.989 1.00 88.62 70 ALA A C 1
ATOM 496 O O . ALA A 1 70 ? 4.553 8.426 -5.490 1.00 88.62 70 ALA A O 1
ATOM 497 N N . THR A 1 71 ? 2.307 8.362 -5.565 1.00 87.88 71 THR A N 1
ATOM 498 C CA . THR A 1 71 ? 2.228 7.648 -6.847 1.00 87.88 71 THR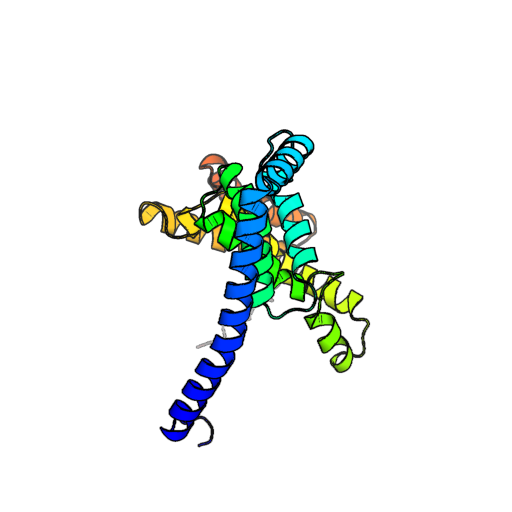 A CA 1
ATOM 499 C C . THR A 1 71 ? 2.776 8.507 -7.985 1.00 87.88 71 THR A C 1
ATOM 501 O O . THR A 1 71 ? 3.554 8.018 -8.798 1.00 87.88 71 THR A O 1
ATOM 504 N N . ILE A 1 72 ? 2.417 9.794 -8.028 1.00 85.44 72 ILE A N 1
ATOM 505 C CA . ILE A 1 72 ? 2.881 10.727 -9.064 1.00 85.44 72 ILE A CA 1
ATOM 506 C C . ILE A 1 72 ? 4.346 11.114 -8.844 1.00 85.44 72 ILE A C 1
ATOM 508 O O . ILE A 1 72 ? 5.092 11.217 -9.800 1.00 85.44 72 ILE A O 1
ATOM 512 N N . MET A 1 73 ? 4.812 11.311 -7.613 1.00 81.00 73 MET A N 1
ATOM 513 C CA . MET A 1 73 ? 6.217 11.671 -7.372 1.00 81.00 73 MET A CA 1
ATOM 514 C C . MET A 1 73 ? 7.195 10.520 -7.638 1.00 81.00 73 MET A C 1
ATOM 516 O O . MET A 1 73 ? 8.383 10.763 -7.836 1.00 81.00 73 MET A O 1
ATOM 520 N N . GLY A 1 74 ? 6.711 9.277 -7.692 1.00 69.06 74 GLY A N 1
ATOM 521 C CA . GLY A 1 74 ? 7.524 8.099 -7.990 1.00 69.06 74 GLY A CA 1
ATOM 522 C C . GLY A 1 74 ? 7.949 7.932 -9.456 1.00 69.06 74 GLY A C 1
ATOM 523 O O . GLY A 1 74 ? 8.564 6.914 -9.774 1.00 69.06 74 GLY A O 1
ATOM 524 N N . MET A 1 75 ? 7.634 8.861 -10.374 1.00 68.25 75 MET A N 1
ATOM 525 C CA . MET A 1 75 ? 7.860 8.602 -11.807 1.00 68.25 75 MET A CA 1
ATOM 526 C C . MET A 1 75 ? 9.338 8.563 -12.205 1.00 68.25 75 MET A C 1
ATOM 528 O O . MET A 1 75 ? 10.097 9.495 -11.955 1.00 68.25 75 MET A O 1
ATOM 532 N N . GLY A 1 76 ? 9.707 7.516 -12.950 1.00 62.34 76 GLY A N 1
ATOM 533 C CA . GLY A 1 76 ? 10.894 7.495 -13.813 1.00 62.34 76 GLY A CA 1
ATOM 534 C C . GLY A 1 76 ? 12.247 7.342 -13.114 1.00 62.34 76 GLY A C 1
ATOM 535 O O . GLY A 1 76 ? 13.271 7.356 -13.792 1.00 62.34 76 GLY A O 1
ATOM 536 N N . VAL A 1 77 ? 12.271 7.170 -11.791 1.00 74.88 77 VAL A N 1
ATOM 537 C CA . VAL A 1 77 ? 13.498 6.996 -10.997 1.00 74.88 77 VAL A CA 1
ATOM 538 C C . VAL A 1 77 ? 13.530 5.620 -10.315 1.00 74.88 77 VAL A C 1
ATOM 540 O O . VAL A 1 77 ? 12.479 5.007 -10.121 1.00 74.88 77 VAL A O 1
ATOM 543 N N . PRO A 1 78 ? 14.714 5.096 -9.933 1.00 78.38 78 PRO A N 1
ATOM 544 C CA . PRO A 1 78 ? 14.808 3.851 -9.170 1.00 78.38 78 PRO A CA 1
ATOM 545 C C . PRO A 1 78 ? 13.978 3.905 -7.880 1.00 78.38 78 PRO A C 1
ATOM 547 O O . PRO A 1 78 ? 13.927 4.947 -7.226 1.00 78.38 78 PRO A O 1
ATOM 550 N N . THR A 1 79 ? 13.395 2.776 -7.462 1.00 83.00 79 THR A N 1
ATOM 551 C CA . THR A 1 79 ? 12.509 2.673 -6.283 1.00 83.00 79 THR A CA 1
ATOM 552 C C . THR A 1 79 ? 13.096 3.312 -5.025 1.00 83.00 79 THR A C 1
ATOM 554 O O . THR A 1 79 ? 12.385 3.979 -4.277 1.00 83.00 79 THR A O 1
ATOM 557 N N . THR A 1 80 ? 14.404 3.162 -4.805 1.00 83.31 80 THR A N 1
ATOM 558 C CA . THR A 1 80 ? 15.082 3.769 -3.656 1.00 83.31 80 THR A CA 1
ATOM 559 C C . THR A 1 80 ? 15.052 5.296 -3.710 1.00 83.31 80 THR A C 1
ATOM 561 O O . THR A 1 80 ? 14.762 5.936 -2.704 1.00 83.31 80 THR A O 1
ATOM 564 N N . ALA A 1 81 ? 15.300 5.888 -4.881 1.00 80.75 81 ALA A N 1
ATOM 565 C CA . ALA A 1 81 ? 15.231 7.334 -5.070 1.00 80.75 81 ALA A CA 1
ATOM 566 C C . ALA A 1 81 ? 13.783 7.844 -4.970 1.00 80.75 81 ALA A C 1
ATOM 568 O O . ALA A 1 81 ? 13.545 8.851 -4.307 1.00 80.75 81 ALA A O 1
ATOM 569 N N . ALA A 1 82 ? 12.819 7.115 -5.547 1.00 85.00 82 ALA A N 1
ATOM 570 C CA . ALA A 1 82 ? 11.394 7.430 -5.431 1.00 85.00 82 ALA A CA 1
ATOM 571 C C . ALA A 1 82 ? 10.951 7.489 -3.961 1.00 85.00 82 ALA A C 1
ATOM 573 O O . ALA A 1 82 ? 10.353 8.480 -3.543 1.00 85.00 82 ALA A O 1
ATOM 574 N N . TYR A 1 83 ? 11.304 6.470 -3.165 1.00 89.31 83 TYR A N 1
ATOM 575 C CA . TYR A 1 83 ? 11.009 6.441 -1.732 1.00 89.31 83 TYR A CA 1
ATOM 576 C C . TYR A 1 83 ? 11.602 7.648 -1.004 1.00 89.31 83 TYR A C 1
ATOM 578 O O . TYR A 1 83 ? 10.896 8.303 -0.246 1.00 89.31 83 TYR A O 1
ATOM 586 N N . ILE A 1 84 ? 12.875 7.964 -1.247 1.00 86.56 84 ILE A N 1
ATOM 587 C CA . ILE A 1 84 ? 13.541 9.093 -0.594 1.00 86.56 84 ILE A CA 1
ATOM 588 C C . ILE A 1 84 ? 12.792 10.406 -0.878 1.00 86.56 84 ILE A C 1
ATOM 590 O O . ILE A 1 84 ? 12.528 11.157 0.056 1.00 86.56 84 ILE A O 1
ATOM 594 N N . ILE A 1 85 ? 12.379 10.657 -2.126 1.00 83.06 85 ILE A N 1
ATOM 595 C CA . ILE A 1 85 ? 11.636 11.871 -2.514 1.00 83.06 85 ILE A CA 1
ATOM 596 C C . ILE A 1 85 ? 10.280 11.967 -1.798 1.00 83.06 85 ILE A C 1
ATOM 598 O O . ILE A 1 85 ? 9.917 13.033 -1.293 1.00 83.06 85 ILE A O 1
ATOM 602 N N . VAL A 1 86 ? 9.520 10.873 -1.716 1.00 88.38 86 VAL A N 1
ATOM 603 C CA . VAL A 1 86 ? 8.214 10.892 -1.029 1.00 88.38 86 VAL A CA 1
ATOM 604 C C . VAL A 1 86 ? 8.360 10.903 0.493 1.00 88.38 86 VAL A C 1
ATOM 606 O O . VAL A 1 86 ? 7.541 11.495 1.191 1.00 88.38 86 VAL A O 1
ATOM 609 N N . ALA A 1 87 ? 9.422 10.305 1.033 1.00 89.75 87 ALA A N 1
ATOM 610 C CA . ALA A 1 87 ? 9.700 10.285 2.463 1.00 89.75 87 ALA A CA 1
ATOM 611 C C . ALA A 1 87 ? 10.062 11.671 3.001 1.00 89.75 87 ALA A C 1
ATOM 613 O O . ALA A 1 87 ? 9.741 11.971 4.140 1.00 89.75 87 ALA A O 1
ATOM 614 N N . ILE A 1 88 ? 10.695 12.526 2.198 1.00 84.00 88 ILE A N 1
ATOM 615 C CA . ILE A 1 88 ? 11.047 13.888 2.623 1.00 84.00 88 ILE A CA 1
ATOM 616 C C . ILE A 1 88 ? 9.917 14.900 2.424 1.00 84.00 88 ILE A C 1
ATOM 618 O O . ILE A 1 88 ? 9.901 15.937 3.082 1.00 84.00 88 ILE A O 1
ATOM 622 N N . THR A 1 89 ? 8.979 14.618 1.519 1.00 82.69 89 THR A N 1
ATOM 623 C CA . THR A 1 89 ? 7.876 15.531 1.185 1.00 82.69 89 THR A CA 1
ATOM 624 C C . THR A 1 89 ? 6.572 15.155 1.885 1.00 82.69 89 THR A C 1
ATOM 626 O O . THR A 1 89 ? 5.912 16.018 2.459 1.00 82.69 89 THR A O 1
ATOM 629 N N . CYS A 1 90 ? 6.191 13.876 1.858 1.00 87.44 90 CYS A N 1
ATOM 630 C CA . CYS A 1 90 ? 4.886 13.400 2.316 1.00 87.44 90 CYS A CA 1
ATOM 631 C C . CYS A 1 90 ? 4.899 12.781 3.715 1.00 87.44 90 CYS A C 1
ATOM 633 O O . CYS A 1 90 ? 3.914 12.927 4.436 1.00 87.44 90 CYS A O 1
ATOM 635 N N . ALA A 1 91 ? 5.967 12.086 4.120 1.00 90.38 91 ALA A N 1
ATOM 636 C CA . ALA A 1 91 ? 5.985 11.450 5.441 1.00 90.38 91 ALA A CA 1
ATOM 637 C C . ALA A 1 91 ? 5.887 12.461 6.605 1.00 90.38 91 ALA A C 1
ATOM 639 O O . ALA A 1 91 ? 5.080 12.209 7.498 1.00 90.38 91 ALA A O 1
ATOM 640 N N . PRO A 1 92 ? 6.589 13.618 6.598 1.00 87.19 92 PRO A N 1
ATOM 641 C CA . PRO A 1 92 ? 6.482 14.605 7.674 1.00 87.19 92 PRO A CA 1
ATOM 642 C C . PRO A 1 92 ? 5.056 15.136 7.823 1.00 87.19 92 PRO A C 1
ATOM 644 O O . PRO A 1 92 ? 4.536 15.212 8.925 1.00 87.19 92 PRO A O 1
ATOM 647 N N . MET A 1 93 ? 4.383 15.387 6.698 1.00 87.00 93 MET A N 1
ATOM 648 C CA . MET A 1 93 ? 2.988 15.824 6.673 1.00 87.00 93 MET A CA 1
ATOM 649 C C . MET A 1 93 ? 2.049 14.810 7.346 1.00 87.00 93 MET A C 1
ATOM 651 O O . MET A 1 93 ? 1.165 15.209 8.097 1.00 87.00 93 MET A O 1
ATOM 655 N N . LEU A 1 94 ? 2.223 13.507 7.094 1.00 90.44 94 LEU A N 1
ATOM 656 C CA . LEU A 1 94 ? 1.421 12.472 7.757 1.00 90.44 94 LEU A CA 1
ATOM 657 C C . LEU A 1 94 ? 1.736 12.365 9.254 1.00 90.44 94 LEU A C 1
ATOM 659 O O . LEU A 1 94 ? 0.826 12.136 10.049 1.00 90.44 94 LEU A O 1
ATOM 663 N N . ILE A 1 95 ? 3.002 12.549 9.638 1.00 90.88 95 ILE A N 1
ATOM 664 C CA . ILE A 1 95 ? 3.426 12.566 11.044 1.00 90.88 95 ILE A CA 1
ATOM 665 C C . ILE A 1 95 ? 2.777 13.739 11.782 1.00 90.88 95 ILE A C 1
ATOM 667 O O . ILE A 1 95 ? 2.206 13.540 12.853 1.00 90.88 95 ILE A O 1
ATOM 671 N N . ASP A 1 96 ? 2.768 14.926 11.174 1.00 86.81 96 ASP A N 1
ATOM 672 C CA . ASP A 1 96 ? 2.073 16.105 11.706 1.00 86.81 96 ASP A CA 1
ATOM 673 C C . ASP A 1 96 ? 0.550 15.880 11.795 1.00 86.81 96 ASP A C 1
ATOM 675 O O . ASP A 1 96 ? -0.122 16.447 12.655 1.00 86.81 96 ASP A O 1
ATOM 679 N N . PHE A 1 97 ? -0.004 14.995 10.955 1.00 87.31 97 PHE A N 1
ATOM 680 C CA . PHE A 1 97 ? -1.406 14.550 11.006 1.00 87.31 97 PHE A CA 1
ATOM 681 C C . PHE A 1 97 ? -1.685 13.514 12.112 1.00 87.31 97 PHE A C 1
ATOM 683 O O . PHE A 1 97 ? -2.816 13.049 12.253 1.00 87.31 97 PHE A O 1
ATOM 690 N N . GLY A 1 98 ? -0.675 13.138 12.901 1.00 87.56 98 GLY A N 1
ATOM 691 C CA . GLY A 1 98 ? -0.793 12.184 14.006 1.00 87.56 98 GLY A CA 1
ATOM 692 C C . GLY A 1 98 ? -0.537 10.726 13.620 1.00 87.56 98 GLY A C 1
ATOM 693 O O . GLY A 1 98 ? -0.767 9.829 14.434 1.00 87.56 98 GLY A O 1
ATOM 694 N N . VAL A 1 99 ? -0.055 10.454 12.404 1.00 91.25 99 VAL A N 1
ATOM 695 C CA . VAL A 1 99 ? 0.352 9.101 12.002 1.00 91.25 99 VAL A CA 1
ATOM 696 C C . VAL A 1 99 ? 1.698 8.757 12.642 1.00 91.25 99 VAL A C 1
ATOM 698 O O . VAL A 1 99 ? 2.611 9.579 12.688 1.00 91.25 99 VAL A O 1
ATOM 701 N N . SER A 1 100 ? 1.861 7.515 13.109 1.00 92.50 100 SER A N 1
ATOM 702 C CA . SER A 1 100 ? 3.157 7.067 13.634 1.00 92.50 100 SER A CA 1
ATOM 703 C C . SER A 1 100 ? 4.268 7.221 12.578 1.00 92.50 100 SER A C 1
ATOM 705 O O . SER A 1 100 ? 4.022 6.933 11.403 1.00 92.50 100 SER A O 1
ATOM 707 N N . PRO A 1 101 ? 5.507 7.598 12.953 1.00 92.75 101 PRO A N 1
ATOM 708 C CA . PRO A 1 101 ? 6.593 7.761 11.984 1.00 92.75 101 PRO A CA 1
ATOM 709 C C . PRO A 1 101 ? 6.811 6.522 11.112 1.00 92.75 101 PRO A C 1
ATOM 711 O O . PRO A 1 101 ? 6.896 6.624 9.890 1.00 92.75 101 PRO A O 1
ATOM 714 N N . LEU A 1 102 ? 6.818 5.333 11.719 1.00 93.75 102 LEU A N 1
ATOM 715 C CA . LEU A 1 102 ? 6.976 4.083 10.979 1.00 93.75 102 LEU A CA 1
ATOM 716 C C . LEU A 1 102 ? 5.807 3.835 10.013 1.00 93.75 102 LEU A C 1
ATOM 718 O O . LEU A 1 102 ? 6.044 3.462 8.866 1.00 93.75 102 LEU A O 1
ATOM 722 N N . GLY A 1 103 ? 4.566 4.091 10.439 1.00 93.69 103 GLY A N 1
ATOM 723 C CA . GLY A 1 103 ? 3.385 3.970 9.583 1.00 93.69 103 GLY A CA 1
ATOM 724 C C . GLY A 1 103 ? 3.413 4.942 8.405 1.00 93.69 103 GLY A C 1
ATOM 725 O O . GLY A 1 103 ? 3.165 4.528 7.276 1.00 93.69 103 GLY A O 1
ATOM 726 N N . ALA A 1 104 ? 3.799 6.199 8.634 1.00 94.06 104 ALA A N 1
ATOM 727 C CA . ALA A 1 104 ? 3.937 7.206 7.583 1.00 94.06 104 ALA A CA 1
ATOM 728 C C . ALA A 1 104 ? 5.002 6.805 6.550 1.00 94.06 104 ALA A C 1
ATOM 730 O O . ALA A 1 104 ? 4.742 6.843 5.345 1.00 94.06 104 ALA A O 1
ATOM 731 N N . HIS A 1 105 ? 6.176 6.356 7.008 1.00 94.19 105 HIS A N 1
ATOM 732 C CA . HIS A 1 105 ? 7.247 5.890 6.127 1.00 94.19 105 HIS A CA 1
ATOM 733 C C . HIS A 1 105 ? 6.857 4.629 5.347 1.00 94.19 105 HIS A C 1
ATOM 735 O O . HIS A 1 105 ? 7.111 4.562 4.144 1.00 94.19 105 HIS A O 1
ATOM 741 N N . MET A 1 106 ? 6.204 3.652 5.984 1.00 94.62 106 MET A N 1
ATOM 742 C CA . MET A 1 106 ? 5.715 2.454 5.293 1.00 94.62 106 MET A CA 1
ATOM 743 C C . MET A 1 106 ? 4.615 2.778 4.287 1.00 94.62 106 MET A C 1
ATOM 745 O O . MET A 1 106 ? 4.624 2.216 3.194 1.00 94.62 106 MET A O 1
ATOM 749 N N . PHE A 1 107 ? 3.723 3.719 4.606 1.00 94.62 107 PHE A N 1
ATOM 750 C CA . PHE A 1 107 ? 2.668 4.166 3.702 1.00 94.62 107 PHE A CA 1
ATOM 751 C C . PHE A 1 107 ? 3.250 4.733 2.403 1.00 94.62 107 PHE A C 1
ATOM 753 O O . PHE A 1 107 ? 2.933 4.253 1.312 1.00 94.62 107 PHE A O 1
ATOM 760 N N . VAL A 1 108 ? 4.153 5.714 2.510 1.00 93.62 108 VAL A N 1
ATOM 761 C CA . VAL A 1 108 ? 4.756 6.345 1.326 1.00 93.62 108 VAL A CA 1
ATOM 762 C C . VAL A 1 108 ? 5.695 5.393 0.582 1.00 93.62 108 VAL A C 1
ATOM 764 O O . VAL A 1 108 ? 5.727 5.417 -0.646 1.00 93.62 108 VAL A O 1
ATOM 767 N N . PHE A 1 109 ? 6.412 4.513 1.289 1.00 92.25 109 PHE A N 1
ATOM 768 C CA . PHE A 1 109 ? 7.264 3.485 0.684 1.00 92.25 109 PHE A CA 1
ATOM 769 C C . PHE A 1 109 ? 6.465 2.519 -0.191 1.00 92.25 109 PHE A C 1
ATOM 771 O O . PHE A 1 109 ? 6.838 2.263 -1.337 1.00 92.25 109 PHE A O 1
ATOM 778 N N . TYR A 1 110 ? 5.339 2.022 0.321 1.00 92.81 110 TYR A N 1
ATOM 779 C CA . TYR A 1 110 ? 4.492 1.099 -0.423 1.00 92.81 110 TYR A CA 1
ATOM 780 C C . TYR A 1 110 ? 3.939 1.743 -1.696 1.00 92.81 110 TYR A C 1
ATOM 782 O O . TYR A 1 110 ? 4.011 1.141 -2.766 1.00 92.81 110 TYR A O 1
ATOM 790 N N . PHE A 1 111 ? 3.432 2.978 -1.611 1.00 92.25 111 PHE A N 1
ATOM 791 C CA . PHE A 1 111 ? 2.905 3.670 -2.790 1.00 92.25 111 PHE A CA 1
ATOM 792 C C . PHE A 1 111 ? 3.992 4.106 -3.771 1.00 92.25 111 PHE A C 1
ATOM 794 O O . PHE A 1 111 ? 3.756 4.072 -4.978 1.00 92.25 111 PHE A O 1
ATOM 801 N N . ALA A 1 112 ? 5.203 4.409 -3.296 1.00 90.00 112 ALA A N 1
ATOM 802 C CA . ALA A 1 112 ? 6.348 4.609 -4.179 1.00 90.00 112 ALA A CA 1
ATOM 803 C C . ALA A 1 112 ? 6.652 3.345 -5.001 1.00 90.00 112 ALA A C 1
ATOM 805 O O . ALA A 1 112 ? 6.914 3.450 -6.196 1.00 90.00 112 ALA A O 1
ATOM 806 N N . ILE A 1 113 ? 6.552 2.148 -4.410 1.00 89.81 113 ILE A N 1
ATOM 807 C CA . ILE A 1 113 ? 6.715 0.880 -5.142 1.00 89.81 113 ILE A CA 1
ATOM 808 C C . ILE A 1 113 ? 5.539 0.631 -6.090 1.00 89.81 113 ILE A C 1
ATOM 810 O O . ILE A 1 113 ? 5.748 0.335 -7.268 1.00 89.81 113 ILE A O 1
ATOM 814 N N . LEU A 1 114 ? 4.303 0.766 -5.602 1.00 90.94 114 LEU A N 1
ATOM 815 C CA . LEU A 1 114 ? 3.099 0.526 -6.403 1.00 90.94 114 LEU A CA 1
ATOM 816 C C . LEU A 1 114 ? 2.966 1.515 -7.572 1.00 90.94 114 LEU A C 1
ATOM 818 O O . LEU A 1 114 ? 2.335 1.189 -8.580 1.00 90.94 114 LEU A O 1
ATOM 822 N N . SER A 1 115 ? 3.610 2.684 -7.517 1.00 89.31 115 SER A N 1
ATOM 823 C CA . SER A 1 115 ? 3.681 3.615 -8.653 1.00 89.31 115 SER A CA 1
ATOM 824 C C . SER A 1 115 ? 4.236 2.967 -9.929 1.00 89.31 115 SER A C 1
ATOM 826 O O . SER A 1 115 ? 3.791 3.291 -11.029 1.00 89.31 115 SER A O 1
ATOM 828 N N . ALA A 1 116 ? 5.121 1.968 -9.801 1.00 86.94 116 ALA A N 1
ATOM 829 C CA . ALA A 1 116 ? 5.709 1.261 -10.937 1.00 86.94 116 ALA A CA 1
ATOM 830 C C . ALA A 1 116 ? 4.689 0.437 -11.741 1.00 86.94 116 ALA A C 1
ATOM 832 O O . ALA A 1 116 ? 4.961 0.105 -12.898 1.00 86.94 116 ALA A O 1
ATOM 833 N N . ILE A 1 117 ? 3.526 0.131 -11.155 1.00 88.31 117 ILE A N 1
ATOM 834 C CA . ILE A 1 117 ? 2.416 -0.572 -11.815 1.00 88.31 117 ILE A CA 1
ATOM 835 C C . ILE A 1 117 ? 1.149 0.287 -11.959 1.00 88.31 117 ILE A C 1
ATOM 837 O O . ILE A 1 117 ? 0.288 -0.062 -12.760 1.00 88.31 117 ILE A O 1
ATOM 841 N N . THR A 1 118 ? 1.039 1.412 -11.238 1.00 89.31 118 THR A N 1
ATOM 842 C CA . THR A 1 118 ? -0.130 2.313 -11.287 1.00 89.31 118 THR A CA 1
ATOM 843 C C . THR A 1 118 ? -0.066 3.265 -12.487 1.00 89.31 118 THR A C 1
ATOM 845 O O . THR A 1 118 ? 0.873 4.060 -12.582 1.00 89.31 118 THR A O 1
ATOM 848 N N . PRO A 1 119 ? -1.059 3.270 -13.394 1.00 86.06 119 PRO A N 1
ATOM 849 C CA . PRO A 1 119 ? -1.194 4.328 -14.390 1.00 86.06 119 PRO A CA 1
ATOM 850 C C . PRO A 1 119 ? -1.400 5.710 -13.745 1.00 86.06 119 PRO A C 1
ATOM 852 O O . PRO A 1 119 ? -2.090 5.794 -12.730 1.00 86.06 119 PRO A O 1
ATOM 855 N N . PRO A 1 120 ? -0.857 6.809 -14.304 1.00 80.75 120 PRO A N 1
ATOM 856 C CA . PRO A 1 120 ? -0.176 6.939 -15.600 1.00 80.75 120 PRO A CA 1
ATOM 857 C C . PRO A 1 120 ? 1.330 6.619 -15.575 1.00 80.75 120 PRO A C 1
ATOM 859 O O . PRO A 1 120 ? 1.965 6.628 -16.626 1.00 80.75 120 PRO A O 1
ATOM 862 N N . VAL A 1 121 ? 1.903 6.353 -14.398 1.00 81.94 121 VAL A N 1
ATOM 863 C CA . VAL A 1 121 ? 3.354 6.220 -14.199 1.00 81.94 121 VAL A CA 1
ATOM 864 C C . VAL A 1 121 ? 3.873 4.878 -14.703 1.00 81.94 121 VAL A C 1
ATOM 866 O O . VAL A 1 121 ? 4.786 4.853 -15.521 1.00 81.94 121 VAL A O 1
ATOM 869 N N . ALA A 1 122 ? 3.282 3.786 -14.205 1.00 85.81 122 ALA A N 1
ATOM 870 C CA . ALA A 1 122 ? 3.403 2.385 -14.616 1.00 85.81 122 ALA A CA 1
ATOM 871 C C . ALA A 1 122 ? 4.677 1.981 -15.403 1.00 85.81 122 ALA A C 1
ATOM 873 O O . ALA A 1 122 ? 4.581 1.309 -16.432 1.00 85.81 122 ALA A O 1
ATOM 874 N N . LEU A 1 123 ? 5.879 2.360 -14.940 1.00 85.38 123 LEU A N 1
ATOM 875 C CA . LEU A 1 123 ? 7.138 2.161 -15.680 1.00 85.38 123 LEU A CA 1
ATOM 876 C C . LEU A 1 123 ? 7.379 0.684 -16.038 1.00 85.38 123 LEU A C 1
ATOM 878 O O . LEU A 1 123 ? 7.844 0.371 -17.135 1.00 85.38 123 LEU A O 1
ATOM 882 N N . ALA A 1 124 ? 6.994 -0.237 -15.148 1.00 86.56 124 ALA A N 1
ATOM 883 C CA . ALA A 1 124 ? 7.087 -1.671 -15.405 1.00 86.56 124 ALA A CA 1
ATOM 884 C C . ALA A 1 124 ? 6.129 -2.124 -16.522 1.00 86.56 124 ALA A C 1
ATOM 886 O O . ALA A 1 124 ? 6.481 -2.994 -17.318 1.00 86.56 124 ALA A O 1
ATOM 887 N N . ALA A 1 125 ? 4.948 -1.507 -16.632 1.00 88.81 125 ALA A N 1
ATOM 888 C CA . ALA A 1 125 ? 3.999 -1.789 -17.706 1.00 88.81 125 ALA A CA 1
ATOM 889 C C . ALA A 1 125 ? 4.521 -1.310 -19.072 1.00 88.81 125 ALA A C 1
ATOM 891 O O . ALA A 1 125 ? 4.292 -1.981 -20.078 1.00 88.81 125 ALA A O 1
ATOM 892 N N . PHE A 1 126 ? 5.282 -0.209 -19.116 1.00 86.88 126 PHE A N 1
ATOM 893 C CA . PHE A 1 126 ? 5.964 0.232 -20.340 1.00 86.88 126 PHE A CA 1
ATOM 894 C C . PHE A 1 126 ? 7.004 -0.785 -20.812 1.00 86.88 126 PHE A C 1
ATOM 896 O O . PHE A 1 126 ? 7.001 -1.143 -21.988 1.00 86.88 126 PHE A O 1
ATOM 903 N N . ALA A 1 127 ? 7.830 -1.326 -19.915 1.00 88.50 127 ALA A N 1
ATOM 904 C CA . ALA A 1 127 ? 8.770 -2.390 -20.275 1.00 88.50 127 ALA A CA 1
ATOM 905 C C . ALA A 1 127 ? 8.046 -3.683 -20.707 1.00 88.50 127 ALA A C 1
ATOM 907 O O . ALA A 1 127 ? 8.392 -4.286 -21.724 1.00 88.50 127 ALA A O 1
ATOM 908 N N . ALA A 1 128 ? 6.999 -4.083 -19.977 1.00 89.50 128 ALA A N 1
ATOM 909 C CA . ALA A 1 128 ? 6.213 -5.280 -20.280 1.00 89.50 128 ALA A CA 1
ATOM 910 C C . ALA A 1 128 ? 5.453 -5.185 -21.615 1.00 89.50 128 ALA A C 1
ATOM 912 O O . ALA A 1 128 ? 5.238 -6.207 -22.267 1.00 89.50 128 ALA A O 1
ATOM 913 N N . SER A 1 129 ? 5.087 -3.976 -22.057 1.00 91.69 129 SER A N 1
ATOM 914 C CA . SER A 1 129 ? 4.385 -3.752 -23.330 1.00 91.69 129 SER A CA 1
ATOM 915 C C . SER A 1 129 ? 5.132 -4.299 -24.548 1.00 91.69 129 SER A C 1
ATOM 917 O O . SER A 1 129 ? 4.512 -4.897 -25.428 1.00 91.69 129 SER A O 1
ATOM 919 N N . GLY A 1 130 ? 6.466 -4.194 -24.561 1.00 90.31 130 GLY A N 1
ATOM 920 C CA . GLY A 1 130 ? 7.304 -4.719 -25.642 1.00 90.31 130 GLY A CA 1
ATOM 921 C C . GLY A 1 130 ? 7.314 -6.248 -25.712 1.00 90.31 130 GLY A C 1
ATOM 922 O O . GLY A 1 130 ? 7.420 -6.814 -26.798 1.00 90.31 130 GLY A O 1
ATOM 923 N N . LEU A 1 131 ? 7.150 -6.918 -24.566 1.00 93.56 131 LEU A N 1
ATOM 924 C CA . LEU A 1 131 ? 7.065 -8.378 -24.475 1.00 93.56 131 LEU A CA 1
ATOM 925 C C . LEU A 1 131 ? 5.657 -8.884 -24.810 1.00 93.56 131 LEU A C 1
ATOM 927 O O . LEU A 1 131 ? 5.505 -9.853 -25.551 1.00 93.56 131 LEU A O 1
ATOM 931 N N . ALA A 1 132 ? 4.629 -8.221 -24.276 1.00 91.94 132 ALA A N 1
ATOM 932 C CA . ALA A 1 132 ? 3.231 -8.624 -24.421 1.00 91.94 132 ALA A CA 1
ATOM 933 C C . ALA A 1 132 ? 2.581 -8.156 -25.736 1.00 91.94 132 ALA A C 1
ATOM 935 O O . ALA A 1 132 ? 1.489 -8.614 -26.060 1.00 91.94 132 ALA A O 1
ATOM 936 N N . LYS A 1 133 ? 3.236 -7.256 -26.487 1.00 90.75 133 LYS A N 1
ATOM 937 C CA . LYS A 1 133 ? 2.709 -6.616 -27.709 1.00 90.75 133 LYS A CA 1
ATOM 938 C C . LYS A 1 133 ? 1.341 -5.954 -27.499 1.00 90.75 133 LYS A C 1
ATOM 940 O O . LYS A 1 133 ? 0.494 -5.964 -28.387 1.00 90.75 133 LYS A O 1
ATOM 945 N N . GLU A 1 134 ? 1.134 -5.368 -26.326 1.00 94.81 134 GLU A N 1
ATOM 946 C CA . GLU A 1 134 ? -0.112 -4.704 -25.938 1.00 94.81 134 GLU A CA 1
ATOM 947 C C . GLU A 1 134 ? 0.190 -3.316 -25.369 1.00 94.81 134 GLU A C 1
ATOM 949 O O . GLU A 1 134 ? 1.302 -3.047 -24.918 1.00 94.81 134 GLU A O 1
ATOM 954 N N . SER A 1 135 ? -0.789 -2.413 -25.393 1.00 93.50 135 SER A N 1
ATOM 955 C CA . SER A 1 135 ? -0.609 -1.047 -24.896 1.00 93.50 135 SER A CA 1
ATOM 956 C C . SER A 1 135 ? -0.190 -1.008 -23.408 1.00 93.50 135 SER A C 1
ATOM 958 O O . SER A 1 135 ? -0.838 -1.651 -22.573 1.00 93.50 135 SER A O 1
ATOM 960 N N . PRO A 1 136 ? 0.831 -0.202 -23.033 1.00 89.19 136 PRO A N 1
ATOM 961 C CA . PRO A 1 136 ? 1.287 -0.068 -21.644 1.00 89.19 136 PRO A CA 1
ATOM 962 C C . PRO A 1 136 ? 0.155 0.256 -20.669 1.00 89.19 136 PRO A C 1
ATOM 964 O O . PRO A 1 136 ? 0.095 -0.276 -19.565 1.00 89.19 136 PRO A O 1
ATOM 967 N N . MET A 1 137 ? -0.782 1.100 -21.108 1.00 92.31 137 MET A N 1
ATOM 968 C CA . MET A 1 137 ? -1.916 1.539 -20.303 1.00 92.31 137 MET A CA 1
ATOM 969 C C . MET A 1 137 ? -2.857 0.379 -19.951 1.00 92.31 137 MET A C 1
ATOM 971 O O . MET A 1 137 ? -3.256 0.250 -18.796 1.00 92.31 137 MET A O 1
ATOM 975 N N . LYS A 1 138 ? -3.182 -0.508 -20.906 1.00 91.56 138 LYS A N 1
ATOM 976 C CA . LYS A 1 138 ? -4.023 -1.684 -20.624 1.00 91.56 138 LYS A CA 1
ATOM 977 C C . LYS A 1 138 ? -3.322 -2.674 -19.699 1.00 91.56 138 LYS A C 1
ATOM 979 O O . LYS A 1 138 ? -3.964 -3.217 -18.799 1.00 91.56 138 LYS A O 1
ATOM 984 N N . ILE A 1 139 ? -2.017 -2.880 -19.888 1.00 92.50 139 ILE A N 1
ATOM 985 C CA . ILE A 1 139 ? -1.209 -3.719 -18.992 1.00 92.50 139 ILE A CA 1
ATOM 986 C C . ILE A 1 139 ? -1.224 -3.134 -17.578 1.00 92.50 139 ILE A C 1
ATOM 988 O O . ILE A 1 139 ? -1.484 -3.865 -16.628 1.00 92.50 139 ILE A O 1
ATOM 992 N N . GLY A 1 140 ? -1.027 -1.820 -17.441 1.00 91.62 140 GLY A N 1
ATOM 993 C CA . GLY A 1 140 ? -1.073 -1.119 -16.158 1.00 91.62 140 GLY A CA 1
ATOM 994 C C . GLY A 1 140 ? -2.423 -1.262 -15.455 1.00 91.62 140 GLY A C 1
ATOM 995 O O . GLY A 1 140 ? -2.466 -1.687 -14.306 1.00 91.62 140 GLY A O 1
ATOM 996 N N . TRP A 1 141 ? -3.541 -1.010 -16.143 1.00 91.50 141 TRP A N 1
ATOM 997 C CA . TRP A 1 141 ? -4.878 -1.200 -15.555 1.00 91.50 141 TRP A CA 1
ATOM 998 C C . TRP A 1 141 ? -5.146 -2.649 -15.139 1.00 91.50 141 TRP A C 1
ATOM 1000 O O . TRP A 1 141 ? -5.728 -2.894 -14.081 1.00 91.50 141 TRP A O 1
ATOM 1010 N N . THR A 1 142 ? -4.678 -3.612 -15.933 1.00 90.62 142 THR A N 1
ATOM 1011 C CA . THR A 1 142 ? -4.776 -5.036 -15.587 1.00 90.62 142 THR A CA 1
ATOM 1012 C C . THR A 1 142 ? -3.933 -5.357 -14.351 1.00 90.62 142 THR A C 1
ATOM 1014 O O . THR A 1 142 ? -4.405 -6.047 -13.448 1.00 90.62 142 THR A O 1
ATOM 1017 N N . ALA A 1 143 ? -2.713 -4.819 -14.271 1.00 91.12 143 ALA A N 1
ATOM 1018 C CA . ALA A 1 143 ? -1.811 -5.000 -13.139 1.00 91.12 143 ALA A CA 1
ATOM 1019 C C . ALA A 1 143 ? -2.376 -4.391 -11.850 1.00 91.12 143 ALA A C 1
ATOM 1021 O O . ALA A 1 143 ? -2.369 -5.067 -10.825 1.00 91.12 143 ALA A O 1
ATOM 1022 N N . VAL A 1 144 ? -2.926 -3.171 -11.903 1.00 90.69 144 VAL A N 1
ATOM 1023 C CA . VAL A 1 144 ? -3.616 -2.540 -10.761 1.00 90.69 144 VAL A CA 1
ATOM 1024 C C . VAL A 1 144 ? -4.768 -3.408 -10.286 1.00 90.69 144 VAL A C 1
ATOM 1026 O O . VAL A 1 144 ? -4.912 -3.611 -9.086 1.00 90.69 144 VAL A O 1
ATOM 1029 N N . GLY A 1 145 ? -5.556 -3.960 -11.210 1.00 85.25 145 GLY A N 1
ATOM 1030 C CA . GLY A 1 145 ? -6.623 -4.879 -10.844 1.00 85.25 145 GLY A CA 1
ATOM 1031 C C . GLY A 1 145 ? -6.085 -6.099 -10.098 1.00 85.25 145 GLY A C 1
ATOM 1032 O O . GLY A 1 145 ? -6.492 -6.374 -8.973 1.00 85.25 145 GLY A O 1
ATOM 1033 N N . LEU A 1 146 ? -5.121 -6.810 -10.681 1.00 86.50 146 LEU A N 1
ATOM 1034 C CA . LEU A 1 146 ? -4.514 -7.983 -10.040 1.00 86.50 146 LEU A CA 1
ATOM 1035 C C . LEU A 1 146 ? -3.861 -7.655 -8.687 1.00 86.50 146 LEU A C 1
ATOM 1037 O O . LEU A 1 146 ? -3.850 -8.499 -7.793 1.00 86.50 146 LEU A O 1
ATOM 1041 N N . ALA A 1 147 ? -3.353 -6.435 -8.531 1.00 89.06 147 ALA A N 1
ATOM 1042 C CA . ALA A 1 147 ? -2.746 -5.935 -7.309 1.00 89.06 147 ALA A CA 1
ATOM 1043 C C . ALA A 1 147 ? -3.733 -5.207 -6.380 1.00 89.06 147 ALA A C 1
ATOM 1045 O O . ALA A 1 147 ? -3.303 -4.684 -5.363 1.00 89.06 147 ALA A O 1
ATOM 1046 N N . ALA A 1 148 ? -5.040 -5.164 -6.656 1.00 85.62 148 ALA A N 1
ATOM 1047 C CA . ALA A 1 148 ? -5.975 -4.304 -5.919 1.00 85.62 148 ALA A CA 1
ATOM 1048 C C . ALA A 1 148 ? -5.950 -4.531 -4.394 1.00 85.62 148 ALA A C 1
ATOM 1050 O O . ALA A 1 148 ? -6.058 -3.583 -3.617 1.00 85.62 148 ALA A O 1
ATOM 1051 N N . SER A 1 149 ? -5.738 -5.774 -3.950 1.00 84.44 149 SER A N 1
ATOM 1052 C CA . SER A 1 149 ? -5.618 -6.108 -2.527 1.00 84.44 149 SER A CA 1
ATOM 1053 C C . SER A 1 149 ? -4.377 -5.503 -1.858 1.00 84.44 149 SER A C 1
ATOM 1055 O O . SER A 1 149 ? -4.419 -5.200 -0.665 1.00 84.44 149 SER A O 1
ATOM 1057 N N . THR A 1 150 ? -3.288 -5.269 -2.597 1.00 88.00 150 THR A N 1
ATOM 1058 C CA . THR A 1 150 ? -2.054 -4.684 -2.050 1.00 88.00 150 THR A CA 1
ATOM 1059 C C . THR A 1 150 ? -2.164 -3.177 -1.829 1.00 88.00 150 THR A C 1
ATOM 1061 O O . THR A 1 150 ? -1.439 -2.651 -0.990 1.00 88.00 150 THR A O 1
ATOM 1064 N N . TYR A 1 151 ? -3.107 -2.486 -2.484 1.00 89.31 151 TYR A N 1
ATOM 1065 C CA . TYR A 1 151 ? -3.356 -1.049 -2.276 1.00 89.31 151 TYR A CA 1
ATOM 1066 C C . TYR A 1 151 ? -3.978 -0.737 -0.914 1.00 89.31 151 TYR A C 1
ATOM 1068 O O . TYR A 1 151 ? -3.927 0.407 -0.473 1.00 89.31 151 TYR A O 1
ATOM 1076 N N . ILE A 1 152 ? -4.552 -1.731 -0.236 1.00 88.94 152 ILE A N 1
ATOM 1077 C CA . ILE A 1 152 ? -5.204 -1.550 1.069 1.00 88.94 152 ILE A CA 1
ATOM 1078 C C . ILE A 1 152 ? -4.201 -1.706 2.219 1.00 88.94 152 ILE A C 1
ATOM 1080 O O . ILE A 1 152 ? -4.344 -1.070 3.262 1.00 88.94 152 ILE A O 1
ATOM 1084 N N . VAL A 1 153 ? -3.148 -2.500 2.018 1.00 89.88 153 VAL A N 1
ATOM 1085 C CA . VAL A 1 153 ? -2.111 -2.781 3.025 1.00 89.88 153 VAL A CA 1
ATOM 1086 C C . VAL A 1 153 ? -1.482 -1.508 3.622 1.00 89.88 153 VAL A C 1
ATOM 1088 O O . VAL A 1 153 ? -1.351 -1.440 4.843 1.00 89.88 153 VAL A O 1
ATOM 1091 N N . PRO A 1 154 ? -1.155 -0.461 2.840 1.00 91.62 154 PRO A N 1
ATOM 1092 C CA . PRO A 1 154 ? -0.595 0.775 3.384 1.00 91.62 154 PRO A CA 1
ATOM 1093 C C . PRO A 1 154 ? -1.539 1.472 4.362 1.00 91.62 154 PRO A C 1
ATOM 1095 O O . PRO A 1 154 ? -1.101 1.938 5.411 1.00 91.62 154 PRO A O 1
ATOM 1098 N N . PHE A 1 155 ? -2.840 1.503 4.059 1.00 90.88 155 PHE A N 1
ATOM 1099 C CA . PHE A 1 155 ? -3.842 2.064 4.966 1.00 90.88 155 PHE A CA 1
ATOM 1100 C C . PHE A 1 155 ? -3.889 1.268 6.271 1.00 90.88 155 PHE A C 1
ATOM 1102 O O . PHE A 1 155 ? -3.922 1.862 7.347 1.00 90.88 155 PHE A O 1
ATOM 1109 N N . ALA A 1 156 ? -3.798 -0.062 6.191 1.00 88.44 156 ALA A N 1
ATOM 1110 C CA . ALA A 1 156 ? -3.744 -0.923 7.367 1.00 88.44 156 ALA A CA 1
ATOM 1111 C C . ALA A 1 156 ? -2.555 -0.582 8.287 1.00 88.44 156 ALA A C 1
ATOM 1113 O O . ALA A 1 156 ? -2.727 -0.540 9.501 1.00 88.44 156 ALA A O 1
ATOM 1114 N N . PHE A 1 157 ? -1.375 -0.264 7.740 1.00 89.06 157 PHE A N 1
ATOM 1115 C CA . PHE A 1 157 ? -0.215 0.157 8.544 1.00 89.06 157 PHE A CA 1
ATOM 1116 C C . PHE A 1 157 ? -0.430 1.474 9.292 1.00 89.06 157 PHE A C 1
ATOM 1118 O O . PHE A 1 157 ? 0.114 1.658 10.381 1.00 89.06 157 PHE A O 1
ATOM 1125 N N . VAL A 1 158 ? -1.206 2.392 8.715 1.00 90.12 158 VAL A N 1
ATOM 1126 C CA . VAL A 1 158 ? -1.506 3.683 9.344 1.00 90.12 158 VAL A CA 1
ATOM 1127 C C . VAL A 1 158 ? -2.519 3.519 10.471 1.00 90.12 158 VAL A C 1
ATOM 1129 O O . VAL A 1 158 ? -2.321 4.073 11.550 1.00 90.12 158 VAL A O 1
ATOM 1132 N N . TYR A 1 159 ? -3.572 2.734 10.243 1.00 87.06 159 TYR A N 1
ATOM 1133 C CA . TYR A 1 159 ? -4.601 2.486 11.254 1.00 87.06 159 TYR A CA 1
ATOM 1134 C C . TYR A 1 159 ? -4.170 1.474 12.320 1.00 87.06 159 TYR A C 1
ATOM 1136 O O . TYR A 1 159 ? -4.741 1.460 13.408 1.00 87.06 159 TYR A O 1
ATOM 1144 N N . ASN A 1 160 ? -3.169 0.636 12.035 1.00 84.44 160 ASN A N 1
ATOM 1145 C CA . ASN A 1 160 ? -2.755 -0.435 12.925 1.00 84.44 160 ASN A CA 1
ATOM 1146 C C . ASN A 1 160 ? -1.232 -0.595 13.008 1.00 84.44 160 ASN A C 1
ATOM 1148 O O . ASN A 1 160 ? -0.611 -1.374 12.280 1.00 84.44 160 ASN A O 1
ATOM 1152 N N . ALA A 1 161 ? -0.632 0.073 13.993 1.00 81.00 161 ALA A N 1
ATOM 1153 C CA . ALA A 1 161 ? 0.788 -0.081 14.301 1.00 81.00 161 ALA A CA 1
ATOM 1154 C C . ALA A 1 161 ? 1.162 -1.505 14.776 1.00 81.00 161 ALA A C 1
ATOM 1156 O O . ALA A 1 161 ? 2.338 -1.869 14.740 1.00 81.00 161 ALA A O 1
ATOM 1157 N N . GLY A 1 162 ? 0.187 -2.340 15.158 1.00 83.81 162 GLY A N 1
ATOM 1158 C CA . GLY A 1 162 ? 0.394 -3.756 15.473 1.00 83.81 162 GLY A CA 1
ATOM 1159 C C . GLY A 1 162 ? 0.916 -4.564 14.286 1.00 83.81 162 GLY A C 1
ATOM 1160 O O . GLY A 1 162 ? 1.766 -5.433 14.470 1.00 83.81 162 GLY A O 1
ATOM 1161 N N . LEU A 1 163 ? 0.516 -4.212 13.055 1.00 86.38 163 LEU A N 1
ATOM 1162 C CA . LEU A 1 163 ? 1.087 -4.802 11.833 1.00 86.38 163 LEU A CA 1
ATOM 1163 C C . LEU A 1 163 ? 2.568 -4.464 11.646 1.00 86.38 163 LEU A C 1
ATOM 1165 O O . LEU A 1 163 ? 3.281 -5.164 10.933 1.00 86.38 163 LEU A O 1
ATOM 1169 N N . LEU A 1 164 ? 3.028 -3.395 12.292 1.00 88.69 164 LEU A N 1
ATOM 1170 C CA . LEU A 1 164 ? 4.409 -2.929 12.262 1.00 88.69 164 LEU A CA 1
ATOM 1171 C C . LEU A 1 164 ? 5.224 -3.470 13.448 1.00 88.69 164 LEU A C 1
ATOM 1173 O O . LEU A 1 164 ? 6.353 -3.038 13.667 1.00 88.69 164 LEU A O 1
ATOM 1177 N N . GLY A 1 165 ? 4.658 -4.402 14.223 1.00 86.75 165 GLY A N 1
ATOM 1178 C CA . GLY A 1 165 ? 5.309 -4.997 15.389 1.00 86.75 165 GLY A CA 1
ATOM 1179 C C . GLY A 1 165 ? 5.256 -4.126 16.646 1.00 86.75 165 GLY A C 1
ATOM 1180 O O . GLY A 1 165 ? 6.022 -4.361 17.579 1.00 86.75 165 GLY A O 1
ATOM 1181 N N . SER A 1 166 ? 4.377 -3.121 16.688 1.00 83.94 166 SER A N 1
ATOM 1182 C CA . SER A 1 166 ? 4.181 -2.285 17.873 1.00 83.94 166 SER A CA 1
ATOM 1183 C C . SER A 1 166 ? 3.086 -2.857 18.778 1.00 83.94 166 SER A C 1
ATOM 1185 O O . SER A 1 166 ? 1.960 -3.064 18.336 1.00 83.94 166 SER A O 1
ATOM 1187 N N . GLY A 1 167 ? 3.401 -3.084 20.055 1.00 86.25 167 GLY A N 1
ATOM 1188 C CA . GLY A 1 167 ? 2.438 -3.518 21.073 1.00 86.25 167 GLY A CA 1
ATOM 1189 C C . GLY A 1 167 ? 2.650 -4.951 21.584 1.00 86.25 167 GLY A C 1
ATOM 1190 O O . GLY A 1 167 ? 3.661 -5.587 21.282 1.00 86.25 167 GLY A O 1
ATOM 1191 N N . PRO A 1 168 ? 1.724 -5.467 22.412 1.00 90.69 168 PRO A N 1
ATOM 1192 C CA . PRO A 1 168 ? 1.810 -6.813 22.970 1.00 90.69 168 PRO A CA 1
ATOM 1193 C C . PRO A 1 168 ? 1.747 -7.897 21.888 1.00 90.69 168 PRO A C 1
ATOM 1195 O O . PRO A 1 168 ? 0.974 -7.794 20.936 1.00 90.69 168 PRO A O 1
ATOM 1198 N N . LEU A 1 169 ? 2.481 -8.998 22.086 1.00 90.62 169 LEU A N 1
ATOM 1199 C CA . LEU A 1 169 ? 2.548 -10.108 21.124 1.00 90.62 169 LEU A CA 1
ATOM 1200 C C . LEU A 1 169 ? 1.164 -10.655 20.736 1.00 90.62 169 LEU A C 1
ATOM 1202 O O . LEU A 1 169 ? 0.927 -10.954 19.571 1.00 90.62 169 LEU A O 1
ATOM 1206 N N . ALA A 1 170 ? 0.235 -10.748 21.692 1.00 87.31 170 ALA A N 1
ATOM 1207 C CA . ALA A 1 170 ? -1.128 -11.210 21.431 1.00 87.31 170 ALA A CA 1
ATOM 1208 C C . ALA A 1 170 ? -1.883 -10.293 20.451 1.00 87.31 170 ALA A C 1
ATOM 1210 O O . ALA A 1 170 ? -2.556 -10.787 19.549 1.00 87.31 170 ALA A O 1
ATOM 1211 N N . GLN A 1 171 ? -1.721 -8.972 20.585 1.00 85.44 171 GLN A N 1
ATOM 1212 C CA . GLN A 1 171 ? -2.323 -7.997 19.676 1.00 85.44 171 GLN A CA 1
ATOM 1213 C C . GLN A 1 171 ? -1.699 -8.100 18.283 1.00 85.44 171 GLN A C 1
ATOM 1215 O O . GLN A 1 171 ? -2.427 -8.149 17.297 1.00 85.44 171 GLN A O 1
ATOM 1220 N N . ILE A 1 172 ? -0.368 -8.195 18.200 1.00 89.81 172 ILE A N 1
ATOM 1221 C CA . ILE A 1 172 ? 0.349 -8.359 16.926 1.00 89.81 172 ILE A CA 1
ATOM 1222 C C . ILE A 1 172 ? -0.137 -9.621 16.203 1.00 89.81 172 ILE A C 1
ATOM 1224 O O . ILE A 1 172 ? -0.440 -9.568 15.012 1.00 89.81 172 ILE A O 1
ATOM 1228 N N . LEU A 1 173 ? -0.260 -10.745 16.915 1.00 88.94 173 LEU A N 1
ATOM 1229 C CA . LEU A 1 173 ? -0.753 -12.001 16.349 1.00 88.94 173 LEU A CA 1
ATOM 1230 C C . LEU A 1 173 ? -2.201 -11.886 15.870 1.00 88.94 173 LEU A C 1
ATOM 1232 O O . LEU A 1 173 ? -2.486 -12.270 14.737 1.00 88.94 173 LEU A O 1
ATOM 1236 N N . GLN A 1 174 ? -3.098 -11.333 16.692 1.00 86.31 174 GLN A N 1
ATOM 1237 C CA . GLN A 1 174 ? -4.498 -11.130 16.313 1.00 86.31 174 GLN A CA 1
ATOM 1238 C C . GLN A 1 174 ? -4.597 -10.299 15.033 1.00 86.31 174 GLN A C 1
ATOM 1240 O O . GLN A 1 174 ? -5.194 -10.745 14.060 1.00 86.31 174 GLN A O 1
ATOM 1245 N N . VAL A 1 175 ? -3.953 -9.134 15.027 1.00 87.19 175 VAL A N 1
ATOM 1246 C CA . VAL A 1 175 ? -3.958 -8.182 13.913 1.00 87.19 175 VAL A CA 1
ATOM 1247 C C . VAL A 1 175 ? -3.345 -8.777 12.645 1.00 87.19 175 VAL A C 1
ATOM 1249 O O . VAL A 1 175 ? -3.830 -8.552 11.539 1.00 87.19 175 VAL A O 1
ATOM 1252 N N . THR A 1 176 ? -2.276 -9.559 12.786 1.00 89.00 176 THR A N 1
ATOM 1253 C CA . THR A 1 176 ? -1.641 -10.225 11.645 1.00 89.00 176 THR A CA 1
ATOM 1254 C C . THR A 1 176 ? -2.578 -11.271 11.043 1.00 89.00 176 THR A C 1
ATOM 1256 O O . THR A 1 176 ? -2.736 -11.330 9.825 1.00 89.00 176 THR A O 1
ATOM 1259 N N . LEU A 1 177 ? -3.237 -12.080 11.878 1.00 89.06 177 LEU A N 1
ATOM 1260 C CA . LEU A 1 177 ? -4.188 -13.093 11.419 1.00 89.06 177 LEU A CA 1
ATOM 1261 C C . LEU A 1 177 ? -5.410 -12.459 10.747 1.00 89.06 177 LEU A C 1
ATOM 1263 O O . LEU A 1 177 ? -5.809 -12.899 9.666 1.00 89.06 177 LEU A O 1
ATOM 1267 N N . THR A 1 178 ? -5.979 -11.412 11.347 1.00 87.94 178 THR A N 1
ATOM 1268 C CA . THR A 1 178 ? -7.118 -10.687 10.777 1.00 87.94 178 THR A CA 1
ATOM 1269 C C . THR A 1 178 ? -6.741 -10.016 9.458 1.00 87.94 178 THR A C 1
ATOM 1271 O O . THR A 1 178 ? -7.466 -10.175 8.477 1.00 87.94 178 THR A O 1
ATOM 1274 N N . ALA A 1 179 ? -5.567 -9.387 9.362 1.00 89.12 179 ALA A N 1
ATOM 1275 C CA . ALA A 1 179 ? -5.084 -8.801 8.113 1.00 89.12 179 ALA A CA 1
ATOM 1276 C C . ALA A 1 179 ? -4.868 -9.847 7.008 1.00 89.12 179 ALA A C 1
ATOM 1278 O O . ALA A 1 179 ? -5.269 -9.614 5.867 1.00 89.12 179 ALA A O 1
ATOM 1279 N N . VAL A 1 180 ? -4.303 -11.021 7.320 1.00 90.25 180 VAL A N 1
ATOM 1280 C CA . VAL A 1 180 ? -4.157 -12.119 6.343 1.00 90.25 180 VAL A CA 1
ATOM 1281 C C . VAL A 1 180 ? -5.523 -12.554 5.811 1.00 90.25 180 VAL A C 1
ATOM 1283 O O . VAL A 1 180 ? -5.700 -12.693 4.597 1.00 90.25 180 VAL A O 1
ATOM 1286 N N . VAL A 1 181 ? -6.506 -12.730 6.696 1.00 90.56 181 VAL A N 1
ATOM 1287 C CA . VAL A 1 181 ? -7.876 -13.099 6.314 1.00 90.56 181 VAL A CA 1
ATOM 1288 C C . VAL A 1 181 ? -8.535 -11.993 5.481 1.00 90.56 181 VAL A C 1
ATOM 1290 O O . VAL A 1 181 ? -9.103 -12.284 4.426 1.00 90.56 181 VAL A O 1
ATOM 1293 N N . GLY A 1 182 ? -8.412 -10.731 5.897 1.00 90.25 182 GLY A N 1
ATOM 1294 C CA . GLY A 1 182 ? -8.995 -9.578 5.211 1.00 90.25 182 GLY A CA 1
ATOM 1295 C C . GLY A 1 182 ? -8.419 -9.365 3.810 1.00 90.25 182 GLY A C 1
ATOM 1296 O O . GLY A 1 182 ? -9.172 -9.272 2.838 1.00 90.25 182 GLY A O 1
ATOM 1297 N N . ILE A 1 183 ? -7.090 -9.385 3.670 1.00 90.06 183 ILE A N 1
ATOM 1298 C CA . ILE A 1 183 ? -6.403 -9.246 2.375 1.00 90.06 183 ILE A CA 1
ATOM 1299 C C . ILE A 1 183 ? -6.773 -10.405 1.443 1.00 90.06 183 ILE A C 1
ATOM 1301 O O . ILE A 1 183 ? -7.026 -10.183 0.257 1.00 90.06 183 ILE A O 1
ATOM 1305 N N . THR A 1 184 ? -6.864 -11.632 1.969 1.00 90.38 184 THR A N 1
ATOM 1306 C CA . THR A 1 184 ? -7.290 -12.804 1.187 1.00 90.38 184 THR A CA 1
ATOM 1307 C C . THR A 1 184 ? -8.732 -12.655 0.704 1.00 90.38 184 THR A C 1
ATOM 1309 O O . THR A 1 184 ? -9.026 -12.953 -0.454 1.00 90.38 184 THR A O 1
ATOM 1312 N N . ALA A 1 185 ? -9.632 -12.158 1.556 1.00 90.75 185 ALA A N 1
ATOM 1313 C CA . ALA A 1 185 ? -11.021 -11.914 1.186 1.00 90.75 185 ALA A CA 1
ATOM 1314 C C . ALA A 1 185 ? -11.148 -10.859 0.080 1.00 90.75 185 ALA A C 1
ATOM 1316 O O . ALA A 1 185 ? -11.882 -11.072 -0.886 1.00 90.75 185 ALA A O 1
ATOM 1317 N N . ILE A 1 186 ? -10.394 -9.761 0.170 1.00 90.12 186 ILE A N 1
ATOM 1318 C CA . ILE A 1 186 ? -10.379 -8.730 -0.874 1.00 90.12 186 ILE A CA 1
ATOM 1319 C C . ILE A 1 186 ? -9.778 -9.271 -2.175 1.00 90.12 186 ILE A C 1
ATOM 1321 O O . ILE A 1 186 ? -10.329 -9.032 -3.252 1.00 90.12 186 ILE A O 1
ATOM 1325 N N . ALA A 1 187 ? -8.690 -10.040 -2.096 1.00 89.81 187 ALA A N 1
ATOM 1326 C CA . ALA A 1 187 ? -8.106 -10.685 -3.267 1.00 89.81 187 ALA A CA 1
ATOM 1327 C C . ALA A 1 187 ? -9.125 -11.615 -3.951 1.00 89.81 187 ALA A C 1
ATOM 1329 O O . ALA A 1 187 ? -9.322 -11.521 -5.161 1.00 89.81 187 ALA A O 1
ATOM 1330 N N . ALA A 1 188 ? -9.838 -12.440 -3.178 1.00 90.00 188 ALA A N 1
ATOM 1331 C CA . ALA A 1 188 ? -10.890 -13.325 -3.679 1.00 90.00 188 ALA A CA 1
ATOM 1332 C C . ALA A 1 188 ? -12.100 -12.566 -4.255 1.00 90.00 188 ALA A C 1
ATOM 1334 O O . ALA A 1 188 ? -12.698 -12.990 -5.249 1.00 90.00 188 ALA A O 1
ATOM 1335 N N . ALA A 1 189 ? -12.459 -11.422 -3.664 1.00 90.56 189 ALA A N 1
ATOM 1336 C CA . ALA A 1 189 ? -13.493 -10.540 -4.194 1.00 90.56 189 ALA A CA 1
ATOM 1337 C C . ALA A 1 189 ? -13.101 -9.979 -5.568 1.00 90.56 189 ALA A C 1
ATOM 1339 O O . ALA A 1 189 ? -13.941 -9.916 -6.473 1.00 90.56 189 ALA A O 1
ATOM 1340 N N . TRP A 1 190 ? -11.829 -9.615 -5.750 1.00 87.94 190 TRP A N 1
ATOM 1341 C CA . TRP A 1 190 ? -11.333 -9.100 -7.021 1.00 87.94 190 TRP A CA 1
ATOM 1342 C C . TRP A 1 190 ? -11.255 -10.188 -8.096 1.00 87.94 190 TRP A C 1
ATOM 1344 O O . TRP A 1 190 ? -11.832 -10.022 -9.173 1.00 87.94 190 TRP A O 1
ATOM 1354 N N . THR A 1 191 ? -10.628 -11.327 -7.785 1.00 87.75 191 THR A N 1
ATOM 1355 C CA . THR A 1 191 ? -10.457 -12.461 -8.714 1.00 87.75 191 THR A CA 1
ATOM 1356 C C . THR A 1 191 ? -11.747 -13.243 -8.975 1.00 87.75 191 THR A C 1
ATOM 1358 O O . THR A 1 191 ? -11.764 -14.117 -9.839 1.00 87.75 191 THR A O 1
ATOM 1361 N N . ALA A 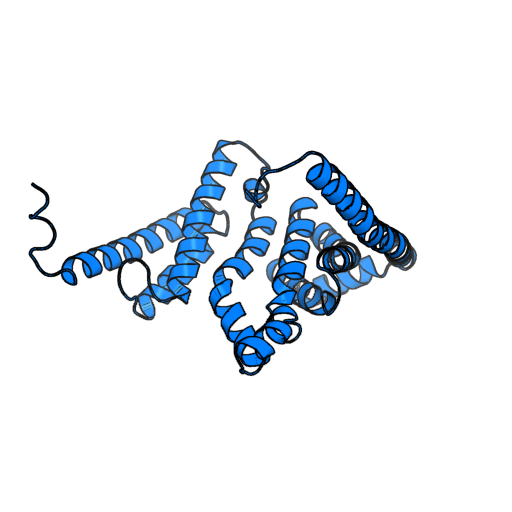1 192 ? -12.832 -12.928 -8.257 1.00 87.88 192 ALA A N 1
ATOM 1362 C CA . ALA A 1 192 ? -14.124 -13.609 -8.331 1.00 87.88 192 ALA A CA 1
ATOM 1363 C C . ALA A 1 192 ? -14.049 -15.117 -8.024 1.00 87.88 192 ALA A C 1
ATOM 1365 O O . ALA A 1 192 ? -14.908 -15.890 -8.456 1.00 87.88 192 ALA A O 1
ATOM 1366 N N . PHE A 1 193 ? -13.043 -15.543 -7.259 1.00 88.31 193 PHE A N 1
ATOM 1367 C CA . PHE A 1 193 ? -12.832 -16.945 -6.929 1.00 88.31 193 PHE A CA 1
ATOM 1368 C C . PHE A 1 193 ? -12.248 -17.108 -5.522 1.00 88.31 193 PHE A C 1
ATOM 1370 O O . PHE A 1 193 ? -11.307 -16.414 -5.150 1.00 88.31 193 PHE A O 1
ATOM 1377 N N . LEU A 1 194 ? -12.788 -18.063 -4.757 1.00 86.75 194 LEU A N 1
ATOM 1378 C CA . LEU A 1 194 ? -12.225 -18.489 -3.470 1.00 86.75 194 LEU A CA 1
ATOM 1379 C C . LEU A 1 194 ? -12.042 -20.015 -3.446 1.00 86.75 194 LEU A C 1
ATOM 1381 O O . LEU A 1 194 ? -10.932 -20.516 -3.593 1.00 86.75 194 LEU A O 1
ATOM 1385 N N . PHE A 1 195 ? -13.141 -20.761 -3.327 1.00 86.69 195 PHE A N 1
ATOM 1386 C CA . PHE A 1 195 ? -13.187 -22.225 -3.460 1.00 86.69 195 PHE A CA 1
ATOM 1387 C C . PHE A 1 195 ? -14.025 -22.672 -4.666 1.00 86.69 195 PHE A C 1
ATOM 1389 O O . PHE A 1 195 ? -13.834 -23.770 -5.187 1.00 86.69 195 PHE A O 1
ATOM 1396 N N . ALA A 1 196 ? -14.958 -21.823 -5.085 1.00 85.88 196 ALA A N 1
ATOM 1397 C CA . ALA A 1 196 ? -15.772 -21.916 -6.288 1.00 85.88 196 ALA A CA 1
ATOM 1398 C C . ALA A 1 196 ? -15.977 -20.495 -6.857 1.00 85.88 196 ALA A C 1
ATOM 1400 O O . ALA A 1 196 ? -15.778 -19.523 -6.113 1.00 85.88 196 ALA A O 1
ATOM 1401 N N . PRO A 1 197 ? -16.403 -20.349 -8.127 1.00 86.81 197 PRO A N 1
ATOM 1402 C CA . PRO A 1 197 ? -16.717 -19.044 -8.707 1.00 86.81 197 PRO A CA 1
ATOM 1403 C C . PRO A 1 197 ? -17.703 -18.257 -7.831 1.00 86.81 197 PRO A C 1
ATOM 1405 O O . PRO A 1 197 ? -18.703 -18.802 -7.356 1.00 86.81 197 PRO A O 1
ATOM 1408 N N . LEU A 1 198 ? -17.403 -16.983 -7.580 1.00 87.12 198 LEU A N 1
ATOM 1409 C CA . LEU A 1 198 ? -18.190 -16.097 -6.721 1.00 87.12 198 LEU A CA 1
ATOM 1410 C C . LEU A 1 198 ? -19.110 -15.202 -7.562 1.00 87.12 198 LEU A C 1
ATOM 1412 O O . LEU A 1 198 ? -18.667 -14.531 -8.492 1.00 87.12 198 LEU A O 1
ATOM 1416 N N . GLY A 1 199 ? -20.389 -15.132 -7.185 1.00 90.06 199 GLY A N 1
ATOM 1417 C CA . GLY A 1 199 ? -21.323 -14.142 -7.730 1.00 90.06 199 GLY A CA 1
ATOM 1418 C C . GLY A 1 199 ? -21.022 -12.719 -7.240 1.00 90.06 199 GLY A C 1
ATOM 1419 O O . GLY A 1 199 ? -20.326 -12.528 -6.242 1.00 90.06 199 GLY A O 1
ATOM 1420 N N . GLY A 1 200 ? -21.580 -11.706 -7.911 1.00 90.19 200 GLY A N 1
ATOM 1421 C CA . GLY A 1 200 ? -21.338 -10.290 -7.589 1.00 90.19 200 GLY A CA 1
ATOM 1422 C C . GLY A 1 200 ? -21.650 -9.909 -6.135 1.00 90.19 200 GLY A C 1
ATOM 1423 O O . GLY A 1 200 ? -20.880 -9.184 -5.513 1.00 90.19 200 GLY A O 1
ATOM 1424 N N . THR A 1 201 ? -22.717 -10.467 -5.557 1.00 89.62 201 THR A N 1
ATOM 1425 C CA . THR A 1 201 ? -23.092 -10.238 -4.151 1.00 89.62 201 THR A CA 1
ATOM 1426 C C . THR A 1 201 ? -22.066 -10.811 -3.178 1.00 89.62 201 THR A C 1
ATOM 1428 O O . THR A 1 201 ? -21.637 -10.118 -2.263 1.00 89.62 201 THR A O 1
ATOM 1431 N N . ALA A 1 202 ? -21.609 -12.046 -3.399 1.00 88.56 202 ALA A N 1
ATOM 1432 C CA . ALA A 1 202 ? -20.585 -12.677 -2.570 1.00 88.56 202 ALA A CA 1
ATOM 1433 C C . ALA A 1 202 ? -19.248 -11.921 -2.645 1.00 88.56 202 ALA A C 1
ATOM 1435 O O . ALA A 1 202 ? -18.571 -11.775 -1.633 1.00 88.56 202 ALA A O 1
ATOM 1436 N N . ARG A 1 203 ? -18.897 -11.386 -3.821 1.00 90.69 203 ARG A N 1
ATOM 1437 C CA . ARG A 1 203 ? -17.711 -10.534 -4.001 1.00 90.69 203 ARG A CA 1
ATOM 1438 C C . ARG A 1 203 ? -17.832 -9.227 -3.223 1.00 90.69 203 ARG A C 1
ATOM 1440 O O . ARG A 1 203 ? -16.907 -8.878 -2.501 1.00 90.69 203 ARG A O 1
ATOM 1447 N N . ALA A 1 204 ? -18.969 -8.536 -3.328 1.00 89.69 204 ALA A N 1
ATOM 1448 C CA . ALA A 1 204 ? -19.212 -7.303 -2.580 1.00 89.69 204 ALA A CA 1
ATOM 1449 C C . ALA A 1 204 ? -19.143 -7.546 -1.064 1.00 89.69 204 ALA A C 1
ATOM 1451 O O . ALA A 1 204 ? -18.483 -6.797 -0.350 1.00 89.69 204 ALA A O 1
ATOM 1452 N N . LEU A 1 205 ? -19.745 -8.639 -0.588 1.00 90.19 205 LEU A N 1
ATOM 1453 C CA . LEU A 1 205 ? -19.676 -9.037 0.815 1.00 90.19 205 LEU A CA 1
ATOM 1454 C C . LEU A 1 205 ? -18.238 -9.349 1.252 1.00 90.19 205 LEU A C 1
ATOM 1456 O O . LEU A 1 205 ? -17.809 -8.849 2.283 1.00 90.19 205 LEU A O 1
ATOM 1460 N N . LEU A 1 206 ? -17.455 -10.099 0.470 1.00 89.81 206 LEU A N 1
ATOM 1461 C CA . LEU A 1 206 ? -16.044 -10.352 0.794 1.00 89.81 206 LEU A CA 1
ATOM 1462 C C . LEU A 1 206 ? -15.199 -9.073 0.806 1.00 89.81 206 LEU A C 1
ATOM 1464 O O . LEU A 1 206 ? -14.334 -8.938 1.666 1.00 89.81 206 LEU A O 1
ATOM 1468 N N . ALA A 1 207 ? -15.455 -8.129 -0.103 1.00 89.06 207 ALA A N 1
ATOM 1469 C CA . ALA A 1 207 ? -14.757 -6.847 -0.124 1.00 89.06 207 ALA A CA 1
ATOM 1470 C C . ALA A 1 207 ? -15.078 -6.011 1.125 1.00 89.06 207 ALA A C 1
ATOM 1472 O O . ALA A 1 207 ? -14.164 -5.529 1.790 1.00 89.06 207 ALA A O 1
ATOM 1473 N N . VAL A 1 208 ? -16.362 -5.890 1.485 1.00 89.19 208 VAL A N 1
ATOM 1474 C CA . VAL A 1 208 ? -16.797 -5.164 2.690 1.00 89.19 208 VAL A CA 1
ATOM 1475 C C . VAL A 1 208 ? -16.286 -5.854 3.953 1.00 89.19 208 VAL A C 1
ATOM 1477 O O . VAL A 1 208 ? -15.699 -5.202 4.808 1.00 89.19 208 VAL A O 1
ATOM 1480 N N . GLY A 1 209 ? -16.442 -7.175 4.055 1.00 86.69 209 GLY A N 1
ATOM 1481 C CA . GLY A 1 209 ? -15.943 -7.960 5.183 1.00 86.69 209 GLY A CA 1
ATOM 1482 C C . GLY A 1 209 ? -14.428 -7.855 5.333 1.00 86.69 209 GLY A C 1
ATOM 1483 O O . GLY A 1 209 ? -13.941 -7.653 6.437 1.00 86.69 209 GLY A O 1
ATOM 1484 N N . GLY A 1 210 ? -13.681 -7.916 4.229 1.00 86.06 210 GLY A N 1
ATOM 1485 C CA . GLY A 1 210 ? -12.229 -7.766 4.251 1.00 86.06 210 GLY A CA 1
ATOM 1486 C C . GLY A 1 210 ? -11.779 -6.374 4.693 1.00 86.06 210 GLY A C 1
ATOM 1487 O O . GLY A 1 210 ? -10.838 -6.274 5.470 1.00 86.06 210 GLY A O 1
ATOM 1488 N N . LEU A 1 211 ? -12.474 -5.314 4.268 1.00 86.12 211 LEU A N 1
ATOM 1489 C CA . LEU A 1 211 ? -12.202 -3.946 4.724 1.00 86.12 211 LEU A CA 1
ATOM 1490 C C . LEU A 1 211 ? -12.526 -3.745 6.212 1.00 86.12 211 LEU A C 1
ATOM 1492 O O . LEU A 1 211 ? -11.757 -3.090 6.911 1.00 86.12 211 LEU A O 1
ATOM 1496 N N . LEU A 1 212 ? -13.625 -4.327 6.705 1.00 84.56 212 LEU A N 1
ATOM 1497 C CA . LEU A 1 212 ? -14.030 -4.222 8.113 1.00 84.56 212 LEU A CA 1
ATOM 1498 C C . LEU A 1 212 ? -13.008 -4.851 9.065 1.00 84.56 212 LEU A C 1
ATOM 1500 O O . LEU A 1 212 ? -12.713 -4.267 10.098 1.00 84.56 212 LEU A O 1
ATOM 1504 N N . VAL A 1 213 ? -12.437 -5.998 8.687 1.00 81.62 213 VAL A N 1
ATOM 1505 C CA . VAL A 1 213 ? -11.418 -6.716 9.477 1.00 81.62 213 VAL A CA 1
ATOM 1506 C C . VAL A 1 213 ? -10.040 -6.025 9.436 1.00 81.62 213 VAL A C 1
ATOM 1508 O O . VAL A 1 213 ? -9.143 -6.349 10.210 1.00 81.62 213 VAL A O 1
ATOM 1511 N N . ILE A 1 214 ? -9.833 -5.082 8.512 1.00 75.69 214 ILE A N 1
ATOM 1512 C CA . ILE A 1 214 ? -8.571 -4.334 8.390 1.00 75.69 214 ILE A CA 1
ATOM 1513 C C . ILE A 1 214 ? -8.553 -3.097 9.296 1.00 75.69 214 ILE A C 1
ATOM 1515 O O . ILE A 1 214 ? -7.480 -2.685 9.741 1.00 75.69 214 ILE A O 1
ATOM 1519 N N . VAL A 1 215 ? -9.716 -2.508 9.588 1.00 70.62 215 VAL A N 1
ATOM 1520 C CA . VAL A 1 215 ? -9.830 -1.403 10.546 1.00 70.62 215 VAL A CA 1
ATOM 1521 C C . VAL A 1 215 ? -9.937 -2.007 11.949 1.00 70.62 215 VAL A C 1
ATOM 1523 O O . VAL A 1 215 ? -10.925 -2.686 12.219 1.00 70.62 215 VAL A O 1
ATOM 1526 N N . PRO A 1 216 ? -8.950 -1.792 12.840 1.00 63.94 216 PRO A N 1
ATOM 1527 C CA . PRO A 1 216 ? -8.890 -2.490 14.117 1.00 63.94 216 PRO A CA 1
ATOM 1528 C C . PRO A 1 216 ? -9.878 -1.902 15.120 1.00 63.94 216 PRO A C 1
ATOM 1530 O O . PRO A 1 216 ? -9.538 -1.044 15.935 1.00 63.94 216 PRO A O 1
ATOM 1533 N N . GLU A 1 217 ? -11.099 -2.409 15.083 1.00 72.12 217 GLU A N 1
ATOM 1534 C CA . GLU A 1 217 ? -12.085 -2.234 16.134 1.00 72.12 217 GLU A CA 1
ATOM 1535 C C . GLU A 1 217 ? -12.667 -3.606 16.482 1.00 72.12 217 GLU A C 1
ATOM 1537 O O . GLU A 1 217 ? -12.947 -4.420 15.607 1.00 72.12 217 GLU A O 1
ATOM 1542 N N . VAL A 1 218 ? -12.881 -3.892 17.769 1.00 73.50 218 VAL A N 1
ATOM 1543 C CA . VAL A 1 218 ? -13.393 -5.211 18.194 1.00 73.50 218 VAL A CA 1
ATOM 1544 C C . VAL A 1 218 ? -14.736 -5.523 17.521 1.00 73.50 218 VAL A C 1
ATOM 1546 O O . VAL A 1 218 ? -14.995 -6.661 17.131 1.00 73.50 218 VAL A O 1
ATOM 1549 N N . TYR A 1 219 ? -15.579 -4.506 17.342 1.00 75.88 219 TYR A N 1
ATOM 1550 C CA . TYR A 1 219 ? -16.877 -4.648 16.692 1.00 75.88 219 TYR A CA 1
ATOM 1551 C C . TYR A 1 219 ? -16.750 -4.886 15.182 1.00 75.88 219 TYR A C 1
ATOM 1553 O O . TYR A 1 219 ? -17.419 -5.779 14.655 1.00 75.88 219 TYR A O 1
ATOM 1561 N N . THR A 1 220 ? -15.874 -4.151 14.489 1.00 80.94 220 THR A N 1
ATOM 1562 C CA . THR A 1 220 ? -15.653 -4.318 13.044 1.00 80.94 220 THR A CA 1
ATOM 1563 C C . THR A 1 220 ? -14.984 -5.650 12.723 1.00 80.94 220 THR A C 1
ATOM 1565 O O . THR A 1 220 ? -15.399 -6.314 11.770 1.00 80.94 220 THR A O 1
ATOM 1568 N N . ASP A 1 221 ? -14.048 -6.101 13.561 1.00 79.31 221 ASP A N 1
ATOM 1569 C CA . ASP A 1 221 ? -13.386 -7.401 13.441 1.00 79.31 221 ASP A CA 1
ATOM 1570 C C . ASP A 1 221 ? -14.393 -8.547 13.557 1.00 79.31 221 ASP A C 1
ATOM 1572 O O . ASP A 1 221 ? -14.438 -9.430 12.697 1.00 79.31 221 ASP A O 1
ATOM 1576 N N . VAL A 1 222 ? -15.246 -8.535 14.587 1.00 83.88 222 VAL A N 1
ATOM 1577 C CA . VAL A 1 222 ? -16.249 -9.592 14.789 1.00 83.88 222 VAL A CA 1
ATOM 1578 C C . VAL A 1 222 ? -17.266 -9.597 13.649 1.00 83.88 222 VAL A C 1
ATOM 1580 O O . VAL A 1 222 ? -17.541 -10.656 13.078 1.00 83.88 222 VAL A O 1
ATOM 1583 N N . MET A 1 223 ? -17.800 -8.431 13.274 1.00 85.19 223 MET A N 1
ATOM 1584 C CA . MET A 1 223 ? -18.751 -8.323 12.163 1.00 85.19 223 MET A CA 1
ATOM 1585 C C . MET A 1 223 ? -18.138 -8.800 10.846 1.00 85.19 223 MET A C 1
ATOM 1587 O O . MET A 1 223 ? -18.762 -9.562 10.104 1.00 85.19 223 MET A O 1
ATOM 1591 N N . GLY A 1 224 ? -16.905 -8.384 10.572 1.00 84.12 224 GLY A N 1
ATOM 1592 C CA . GLY A 1 224 ? -16.177 -8.771 9.381 1.00 84.12 224 GLY A CA 1
ATOM 1593 C C . GLY A 1 224 ? -15.888 -10.272 9.347 1.00 84.12 224 GLY A C 1
ATOM 1594 O O . GLY A 1 224 ? -16.209 -10.924 8.356 1.00 84.12 224 GLY A O 1
ATOM 1595 N N . LEU A 1 225 ? -15.398 -10.865 10.438 1.00 86.81 225 LEU A N 1
ATOM 1596 C CA . LEU A 1 225 ? -15.142 -12.309 10.524 1.00 86.81 225 LEU A CA 1
ATOM 1597 C C . LEU A 1 225 ? -16.416 -13.146 10.358 1.00 86.81 225 LEU A C 1
ATOM 1599 O O . LEU A 1 225 ? -16.386 -14.161 9.659 1.00 86.81 225 LEU A O 1
ATOM 1603 N N . VAL A 1 226 ? -17.542 -12.721 10.938 1.00 88.88 226 VAL A N 1
ATOM 1604 C CA . VAL A 1 226 ? -18.841 -13.393 10.755 1.0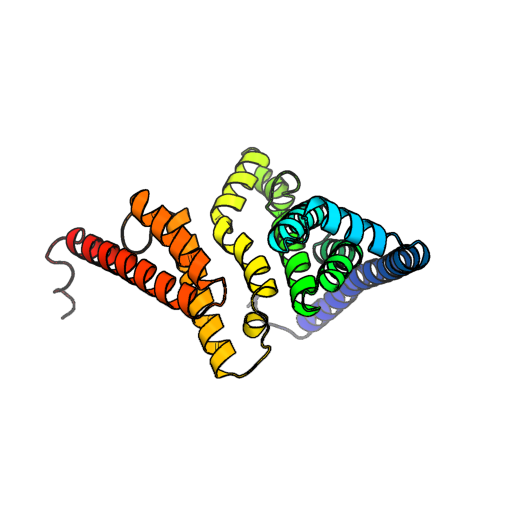0 88.88 226 VAL A CA 1
ATOM 1605 C C . VAL A 1 226 ? -19.265 -13.356 9.288 1.00 88.88 226 VAL A C 1
ATOM 1607 O O . VAL A 1 226 ? -19.677 -14.376 8.729 1.00 88.88 226 VAL A O 1
ATOM 1610 N N . LEU A 1 227 ? -19.127 -12.200 8.641 1.00 88.19 227 LEU A N 1
ATOM 1611 C CA . LEU A 1 227 ? -19.529 -12.001 7.254 1.00 88.19 227 LEU A CA 1
ATOM 1612 C C . LEU A 1 227 ? -18.637 -12.795 6.285 1.00 88.19 227 LEU A C 1
ATOM 1614 O O . LEU A 1 227 ? -19.141 -13.474 5.386 1.00 88.19 227 LEU A O 1
ATOM 1618 N N . LEU A 1 228 ? -17.324 -12.799 6.521 1.00 89.38 228 LEU A N 1
ATOM 1619 C CA . LEU A 1 228 ? -16.363 -13.619 5.780 1.00 89.38 228 LEU A CA 1
ATOM 1620 C C . LEU A 1 228 ? -16.608 -15.117 5.995 1.00 89.38 228 LEU A C 1
ATOM 1622 O O . LEU A 1 228 ? -16.592 -15.885 5.031 1.00 89.38 228 LEU A O 1
ATOM 1626 N N . GLY A 1 229 ? -16.897 -15.532 7.230 1.00 88.44 229 GLY A N 1
ATOM 1627 C CA . GLY A 1 229 ? -17.245 -16.911 7.568 1.00 88.44 229 GLY A CA 1
ATOM 1628 C C . GLY A 1 229 ? -18.519 -17.378 6.863 1.00 88.44 229 GLY A C 1
ATOM 1629 O O . GLY A 1 229 ? -18.535 -18.463 6.280 1.00 88.44 229 GLY A O 1
ATOM 1630 N N . PHE A 1 230 ? -19.560 -16.542 6.834 1.00 88.94 230 PHE A N 1
ATOM 1631 C CA . PHE A 1 230 ? -20.819 -16.835 6.147 1.00 88.94 230 PHE A CA 1
ATOM 1632 C C . PHE A 1 230 ? -20.619 -17.030 4.638 1.00 88.94 230 PHE A C 1
ATOM 1634 O O . PHE A 1 230 ? -21.046 -18.045 4.075 1.00 88.94 230 PHE A O 1
ATOM 1641 N N . VAL A 1 231 ? -19.922 -16.096 3.981 1.00 88.69 231 VAL A N 1
ATOM 1642 C CA . VAL A 1 231 ? -19.670 -16.178 2.534 1.00 88.69 231 VAL A CA 1
ATOM 1643 C C . VAL A 1 231 ? -18.721 -17.329 2.200 1.00 88.69 231 VAL A C 1
ATOM 1645 O O . VAL A 1 231 ? -18.979 -18.085 1.258 1.00 88.69 231 VAL A O 1
ATOM 1648 N N . GLY A 1 232 ? -17.660 -17.513 2.988 1.00 88.25 232 GLY A N 1
ATOM 1649 C CA . GLY A 1 232 ? -16.701 -18.603 2.824 1.00 88.25 232 GLY A CA 1
ATOM 1650 C C . GLY A 1 232 ? -17.352 -19.976 2.976 1.00 88.25 232 GLY A C 1
ATOM 1651 O O . GLY A 1 232 ? -17.137 -20.860 2.144 1.00 88.25 232 GLY A O 1
ATOM 1652 N N . TRP A 1 233 ? -18.221 -20.146 3.973 1.00 88.25 233 TRP A N 1
ATOM 1653 C CA . TRP A 1 233 ? -18.977 -21.381 4.179 1.00 88.25 233 TRP A CA 1
ATOM 1654 C C . TRP A 1 233 ? -19.965 -21.662 3.044 1.00 88.25 233 TRP A C 1
ATOM 1656 O O . TRP A 1 233 ? -20.032 -22.791 2.545 1.00 88.25 233 TRP A O 1
ATOM 1666 N N . GLY A 1 234 ? -20.689 -20.636 2.584 1.00 86.81 234 GLY A N 1
ATOM 1667 C CA . GLY A 1 234 ? -21.568 -20.738 1.420 1.00 86.81 234 GLY A CA 1
ATOM 1668 C C . GLY A 1 234 ? -20.810 -21.159 0.157 1.00 86.81 234 GLY A C 1
ATOM 1669 O O . GLY A 1 234 ? -21.230 -22.084 -0.544 1.00 86.81 234 GLY A O 1
ATOM 1670 N N . ASN A 1 235 ? -19.647 -20.551 -0.096 1.00 88.56 235 ASN A N 1
ATOM 1671 C CA . ASN A 1 235 ? -18.808 -20.859 -1.255 1.00 88.56 235 ASN A CA 1
ATOM 1672 C C . ASN A 1 235 ? -18.167 -22.257 -1.164 1.00 88.56 235 ASN A C 1
ATOM 1674 O O . ASN A 1 235 ? -18.123 -22.992 -2.152 1.00 88.56 235 ASN A O 1
ATOM 1678 N N . TRP A 1 236 ? -17.755 -22.685 0.029 1.00 87.00 236 TRP A N 1
ATOM 1679 C CA . TRP A 1 236 ? -17.242 -24.035 0.262 1.00 87.00 236 TRP A CA 1
ATOM 1680 C C . TRP A 1 236 ? -18.312 -25.119 0.057 1.00 87.00 236 TRP A C 1
ATOM 1682 O O . TRP A 1 236 ? -18.040 -26.166 -0.538 1.00 87.00 236 TRP A O 1
ATOM 1692 N N . ARG A 1 237 ? -19.560 -24.863 0.476 1.00 86.75 237 ARG A N 1
ATOM 1693 C CA . ARG A 1 237 ? -20.699 -25.748 0.178 1.00 86.75 237 ARG A CA 1
ATOM 1694 C C . ARG A 1 237 ? -20.997 -25.813 -1.320 1.00 86.75 237 ARG A C 1
ATOM 1696 O O . ARG A 1 237 ? -21.278 -26.898 -1.825 1.00 86.75 237 ARG A O 1
ATOM 1703 N N . ALA A 1 238 ? -20.902 -24.691 -2.032 1.00 82.75 238 ALA A N 1
ATOM 1704 C CA . ALA A 1 238 ? -21.058 -24.657 -3.486 1.00 82.75 238 ALA A CA 1
ATOM 1705 C C . ALA A 1 238 ? -19.968 -25.478 -4.199 1.00 82.75 238 ALA A C 1
ATOM 1707 O O . ALA A 1 238 ? -20.291 -26.265 -5.088 1.00 82.75 238 ALA A O 1
ATOM 1708 N N . ARG A 1 239 ? -18.707 -25.406 -3.741 1.00 82.19 239 ARG A N 1
ATOM 1709 C CA . ARG A 1 239 ? -17.615 -26.271 -4.228 1.00 82.19 239 ARG A CA 1
ATOM 1710 C C . ARG A 1 239 ? -17.947 -27.756 -4.074 1.00 82.19 239 ARG A C 1
ATOM 1712 O O . ARG A 1 239 ? -17.751 -28.522 -5.011 1.00 82.19 239 ARG A O 1
ATOM 1719 N N . ARG A 1 240 ? -18.460 -28.172 -2.910 1.00 73.56 240 ARG A N 1
ATOM 1720 C CA . ARG A 1 240 ? -18.825 -29.579 -2.656 1.00 73.56 240 ARG A CA 1
ATOM 1721 C C . ARG A 1 240 ? -19.944 -30.087 -3.568 1.00 73.56 240 ARG A C 1
ATOM 1723 O O . ARG A 1 240 ? -19.951 -31.268 -3.878 1.00 73.56 240 ARG A O 1
ATOM 1730 N N . LYS A 1 241 ? -20.860 -29.215 -4.003 1.00 68.06 241 LYS A N 1
ATOM 1731 C CA . LYS A 1 241 ? -21.928 -29.560 -4.959 1.00 68.06 241 LYS A CA 1
ATOM 1732 C C . LYS A 1 241 ? -21.450 -29.604 -6.417 1.00 68.06 241 LYS A C 1
ATOM 1734 O O . LYS A 1 241 ? -22.079 -30.272 -7.225 1.00 68.06 241 LYS A O 1
ATOM 1739 N N . ALA A 1 242 ? -20.372 -28.890 -6.746 1.00 62.81 242 ALA A N 1
ATOM 1740 C CA . ALA A 1 242 ? -19.799 -28.840 -8.093 1.00 62.81 242 ALA A CA 1
ATOM 1741 C C . ALA A 1 242 ? -18.807 -29.986 -8.388 1.00 62.81 242 ALA A C 1
ATOM 1743 O O . ALA A 1 242 ? -18.495 -30.237 -9.548 1.00 62.81 242 ALA A O 1
ATOM 1744 N N . LEU A 1 243 ? -18.310 -30.686 -7.361 1.00 53.66 243 LEU A N 1
ATOM 1745 C CA . LEU A 1 243 ? -17.526 -31.914 -7.522 1.00 53.66 243 LEU A CA 1
ATOM 1746 C C . LEU A 1 243 ? -18.473 -33.095 -7.813 1.00 53.66 243 LEU A C 1
ATOM 1748 O O . LEU A 1 243 ? -19.399 -33.311 -7.028 1.00 53.66 243 LEU A O 1
ATOM 1752 N N . PRO A 1 244 ? -18.267 -33.874 -8.893 1.00 49.72 244 PRO A N 1
ATOM 1753 C CA . PRO A 1 244 ? -19.084 -35.054 -9.153 1.00 49.72 244 PRO A CA 1
ATOM 1754 C C . PRO A 1 244 ? -18.963 -36.061 -7.992 1.00 49.72 244 PRO A C 1
ATOM 1756 O O . PRO A 1 244 ? -17.867 -36.232 -7.440 1.00 49.72 244 PRO A O 1
ATOM 1759 N N . PRO A 1 245 ? -20.060 -36.735 -7.598 1.00 45.97 245 PRO A N 1
ATOM 1760 C CA . PRO A 1 245 ? -20.033 -37.738 -6.540 1.00 45.97 245 PRO A CA 1
ATOM 1761 C C . PRO A 1 245 ? -19.182 -38.933 -6.999 1.00 45.97 245 PRO A C 1
ATOM 1763 O O . PRO A 1 245 ? -19.642 -39.761 -7.775 1.00 45.97 245 PRO A O 1
ATOM 1766 N N . GLY A 1 246 ? -17.916 -38.996 -6.564 1.00 52.12 246 GLY A N 1
ATOM 1767 C CA . GLY A 1 246 ? -17.029 -40.130 -6.865 1.00 52.12 246 GLY A CA 1
ATOM 1768 C C . GLY A 1 246 ? -15.518 -39.894 -6.753 1.00 52.12 246 GLY A C 1
ATOM 1769 O O . GLY A 1 246 ? -14.778 -40.852 -6.576 1.00 52.12 246 GLY A O 1
ATOM 1770 N N . ALA A 1 247 ? -15.018 -38.655 -6.772 1.00 49.47 247 ALA A N 1
ATOM 1771 C CA . ALA A 1 247 ? -13.564 -38.408 -6.829 1.00 49.47 247 ALA A CA 1
ATOM 1772 C C . ALA A 1 247 ? -12.797 -38.577 -5.490 1.00 49.47 247 ALA A C 1
ATOM 1774 O O . ALA A 1 247 ? -11.624 -38.225 -5.407 1.00 49.47 247 ALA A O 1
ATOM 1775 N N . GLY A 1 248 ? -13.448 -39.075 -4.431 1.00 47.47 248 GLY A N 1
ATOM 1776 C CA . GLY A 1 248 ? -12.862 -39.222 -3.090 1.00 47.47 248 GLY A CA 1
ATOM 1777 C C . GLY A 1 248 ? -12.627 -40.661 -2.620 1.00 47.47 248 GLY A C 1
ATOM 1778 O O . GLY A 1 248 ? -12.223 -40.840 -1.478 1.00 47.47 248 GLY A O 1
ATOM 1779 N N . ALA A 1 249 ? -12.900 -41.676 -3.448 1.00 45.94 249 ALA A N 1
ATOM 1780 C CA . ALA A 1 249 ? -12.923 -43.081 -3.019 1.00 45.94 249 ALA A CA 1
ATOM 1781 C C . ALA A 1 249 ? -11.974 -44.011 -3.806 1.00 45.94 249 ALA A C 1
ATOM 1783 O O . ALA A 1 249 ? -12.223 -45.209 -3.881 1.00 45.94 249 ALA A O 1
ATOM 1784 N N . SER A 1 250 ? -10.889 -43.491 -4.390 1.00 40.66 250 SER A N 1
ATOM 1785 C CA . SER A 1 250 ? -9.883 -44.315 -5.088 1.00 40.66 250 SER A CA 1
ATOM 1786 C C . SER A 1 250 ? -8.440 -43.974 -4.696 1.00 40.66 250 SER A C 1
ATOM 1788 O O . SER A 1 250 ? -7.558 -43.888 -5.547 1.00 40.66 250 SER A O 1
ATOM 1790 N N . ALA A 1 251 ? -8.206 -43.747 -3.405 1.00 45.25 251 ALA A N 1
ATOM 1791 C CA . ALA A 1 251 ? -6.872 -43.794 -2.811 1.00 45.25 251 ALA A CA 1
ATOM 1792 C C . ALA A 1 251 ? -6.900 -44.838 -1.686 1.00 45.25 251 ALA A C 1
ATOM 1794 O O . ALA A 1 251 ? -6.989 -44.500 -0.506 1.00 45.25 251 ALA A O 1
ATOM 1795 N N . GLY A 1 252 ? -6.939 -46.102 -2.102 1.00 37.72 252 GLY A N 1
ATOM 1796 C CA . GLY A 1 252 ? -6.656 -47.289 -1.303 1.00 37.72 252 GLY A CA 1
ATOM 1797 C C . GLY A 1 252 ? -5.580 -48.085 -2.018 1.00 37.72 252 GLY A C 1
ATOM 1798 O O . GLY A 1 252 ? -5.618 -48.078 -3.270 1.00 37.72 252 GLY A O 1
#

Radius of gyration: 22.44 Å; chains: 1; bounding box: 58×75×51 Å